Protein AF-0000000076999948 (afdb_homodimer)

Radius of gyration: 22.85 Å; Cα contacts (8 Å, |Δi|>4): 343; chains: 2; bounding box: 42×67×50 Å

Secondary structure (DSSP, 8-state):
----TTTB-B--SSS--B-EEEHHHHHHHHHHHHHHHHTGGG-GGGHHHHB-TTS-B-HHHHHHHHHHHHHHHHHT---PEEEEEEETTEEEEEEE---------HHHHHHHHHHT---TTTS--EETTTEE--GGGSSS---/----TTTB-B--SSS--B-EEEHHHHHHHHHHHHHHHHTGGG-GGGHHHHB-TTS-B-HHHHHHHHHHHHHHHHHT---PEEEEEEETTEEEEEEE---------HHHHHHHHHHT---TTTS--EETTTEE--GGGSSS---

pLDDT: mean 84.14, std 15.1, range [38.06, 96.75]

Organism: Colletotrichum orbiculare (strain 104-T / ATCC 96160 / CBS 514.97 / LARS 414 / MAFF 240422) (NCBI:txid1213857)

InterPro domains:
  IPR021765 Mycotoxin biosynthesis protein UstYa-like [PF11807] (3-116)
  IPR021765 Mycotoxin biosynthesis protein UstYa-like [PTHR33365] (13-117)

Foldseek 3Di:
DPDDPVQFWWFDLPPTDTDDDDVVVVLVVLVVLVVCVVVVVVPVLCQVVLQDPVGHGPVVSNVVNVVSVVCVCVVVPDPDDWDWDDDDPDPDTHTDPPDDDDDDDVVVVVVVCVVPDDDPVSRQIADPPPGTDDCVPDRDPPD/DPDDPVQFWWFDLPPTDTDDDDVVVVLVVLVVLVVCVVVVVVPVLCQVVLQPPVGHGPCVSNVVNVVSVVCVCVVVPDPDDWDWDDDDPDPDTHTDPPDDDDDDDVVVVVVVCVVPDDDPVSRQIADPPPGTDDCVPDRDPPD

Structure (mmCIF, N/CA/C/O backbone):
data_AF-0000000076999948-model_v1
#
loop_
_entity.id
_entity.type
_entity.pdbx_description
1 polymer 'Oxidase ustYa'
#
loop_
_atom_site.group_PDB
_atom_site.id
_atom_site.type_symbol
_atom_site.label_atom_id
_atom_site.label_alt_id
_atom_site.label_comp_id
_atom_site.label_asym_id
_atom_site.label_entity_id
_atom_site.label_seq_id
_atom_site.pdbx_PDB_ins_code
_atom_site.Cartn_x
_atom_site.Cartn_y
_atom_site.Cartn_z
_atom_site.occupancy
_atom_site.B_iso_or_equiv
_atom_site.auth_seq_id
_atom_site.auth_comp_id
_atom_site.auth_asym_id
_atom_site.auth_atom_id
_atom_site.pdbx_PDB_model_num
ATOM 1 N N . MET A 1 1 ? -13.711 12.75 18.297 1 50.62 1 MET A N 1
ATOM 2 C CA . MET A 1 1 ? -12.625 11.906 17.812 1 50.62 1 MET A CA 1
ATOM 3 C C . MET A 1 1 ? -11.789 11.367 18.969 1 50.62 1 MET A C 1
ATOM 5 O O . MET A 1 1 ? -10.836 10.617 18.766 1 50.62 1 MET A O 1
ATOM 9 N N . GLY A 1 2 ? -12.352 11.242 20.156 1 55.91 2 GLY A N 1
ATOM 10 C CA . GLY A 1 2 ? -11.664 10.742 21.344 1 55.91 2 GLY A CA 1
ATOM 11 C C . GLY A 1 2 ? -10.305 11.367 21.547 1 55.91 2 GLY A C 1
ATOM 12 O O . GLY A 1 2 ? -9.43 10.766 22.188 1 55.91 2 GLY A O 1
ATOM 13 N N . ARG A 1 3 ? -10 12.312 20.797 1 64.5 3 ARG A N 1
ATOM 14 C CA . ARG A 1 3 ? -8.68 12.93 20.859 1 64.5 3 ARG A CA 1
ATOM 15 C C . ARG A 1 3 ? -8.609 13.969 21.969 1 64.5 3 ARG A C 1
ATOM 17 O O . ARG A 1 3 ? -9.641 14.523 22.375 1 64.5 3 ARG A O 1
ATOM 24 N N . ASP A 1 4 ? -7.414 13.992 22.562 1 71.12 4 ASP A N 1
ATOM 25 C CA . ASP A 1 4 ? -7.145 15.008 23.578 1 71.12 4 ASP A CA 1
ATOM 26 C C . ASP A 1 4 ? -7.117 16.406 22.953 1 71.12 4 ASP A C 1
ATOM 28 O O . ASP A 1 4 ? -6.195 16.734 22.203 1 71.12 4 ASP A O 1
ATOM 32 N N . ALA A 1 5 ? -8.062 17.188 23.219 1 76.81 5 ALA A N 1
ATOM 33 C CA . ALA A 1 5 ? -8.234 18.531 22.656 1 76.81 5 ALA A CA 1
ATOM 34 C C . ALA A 1 5 ? -7.094 19.453 23.078 1 76.81 5 ALA A C 1
ATOM 36 O O . ALA A 1 5 ? -6.777 20.422 22.391 1 76.81 5 ALA A O 1
ATOM 37 N N . SER A 1 6 ? -6.484 19.031 24.141 1 84.75 6 SER A N 1
ATOM 38 C CA . SER A 1 6 ? -5.477 19.922 24.688 1 84.75 6 SER A CA 1
ATOM 39 C C . SER A 1 6 ? -4.223 19.953 23.828 1 84.75 6 SER A C 1
ATOM 41 O O . SER A 1 6 ? -3.506 20.953 23.781 1 84.75 6 SER A O 1
ATOM 43 N N . THR A 1 7 ? -3.951 18.906 23.125 1 90.44 7 THR A N 1
ATOM 44 C CA . THR A 1 7 ? -2.744 18.875 22.312 1 90.44 7 THR A CA 1
ATOM 45 C C . THR A 1 7 ? -3.09 19.016 20.828 1 90.44 7 THR A C 1
ATOM 47 O O . THR A 1 7 ? -2.197 19.125 19.984 1 90.44 7 THR A O 1
ATOM 50 N N . ALA A 1 8 ? -4.34 19.078 20.547 1 93 8 ALA A N 1
ATOM 51 C CA . ALA A 1 8 ? -4.766 19.141 19.141 1 93 8 ALA A CA 1
ATOM 52 C C . ALA A 1 8 ? -4.316 20.438 18.5 1 93 8 ALA A C 1
ATOM 54 O O . ALA A 1 8 ? -4.32 21.5 19.141 1 93 8 ALA A O 1
ATOM 55 N N . VAL A 1 9 ? -3.998 20.359 17.266 1 95.5 9 VAL A N 1
ATOM 56 C CA . VAL A 1 9 ? -3.545 21.531 16.531 1 95.5 9 VAL A CA 1
ATOM 57 C C . VAL A 1 9 ? -4.75 22.312 16.016 1 95.5 9 VAL A C 1
ATOM 59 O O . VAL A 1 9 ? -5.426 21.875 15.078 1 95.5 9 VAL A O 1
ATOM 62 N N . LYS A 1 10 ? -4.887 23.406 16.594 1 93.31 10 LYS A N 1
ATOM 63 C CA . LYS A 1 10 ? -5.996 24.281 16.188 1 93.31 10 LYS A CA 1
ATOM 64 C C . LYS A 1 10 ? -5.602 25.172 15.023 1 93.31 10 LYS A C 1
ATOM 66 O O . LYS A 1 10 ? -4.492 25.719 14.992 1 93.31 10 LYS A O 1
ATOM 71 N N . ILE A 1 11 ? -6.566 25.281 14.078 1 93.88 11 ILE A N 1
ATOM 72 C CA . ILE A 1 11 ? -6.371 26.188 12.953 1 93.88 11 ILE A CA 1
ATOM 73 C C . ILE A 1 11 ? -6.777 27.609 13.344 1 93.88 11 ILE A C 1
ATOM 75 O O . ILE A 1 11 ? -7.855 27.812 13.906 1 93.88 11 ILE A O 1
ATOM 79 N N . ASN A 1 12 ? -5.906 28.578 13 1 92.88 12 ASN A N 1
ATOM 80 C CA . ASN A 1 12 ? -6.141 29.969 13.406 1 92.88 12 ASN A CA 1
ATOM 81 C C . ASN A 1 12 ? -6.41 30.859 12.195 1 92.88 12 ASN A C 1
ATOM 83 O O . ASN A 1 12 ? -5.824 31.938 12.078 1 92.88 12 ASN A O 1
ATOM 87 N N . ASP A 1 13 ? -7.273 30.422 11.32 1 90.06 13 ASP A N 1
ATOM 88 C CA . ASP A 1 13 ? -7.57 31.219 10.133 1 90.06 13 ASP A CA 1
ATOM 89 C C . ASP A 1 13 ? -8.906 31.938 10.273 1 90.06 13 ASP A C 1
ATOM 91 O O . ASP A 1 13 ? -9.414 32.531 9.312 1 90.06 13 ASP A O 1
ATOM 95 N N . GLY A 1 14 ? -9.57 31.891 11.43 1 89.81 14 GLY A N 1
ATOM 96 C CA . GLY A 1 14 ? -10.82 32.562 11.695 1 89.81 14 GLY A CA 1
ATOM 97 C C . GLY A 1 14 ? -12.039 31.703 11.477 1 89.81 14 GLY A C 1
ATOM 98 O O . GLY A 1 14 ? -13.148 32.062 11.883 1 89.81 14 GLY A O 1
ATOM 99 N N . LYS A 1 15 ? -11.898 30.578 10.859 1 88.06 15 LYS A N 1
ATOM 100 C CA . LYS A 1 15 ? -13.023 29.703 10.539 1 88.06 15 LYS A CA 1
ATOM 101 C C . LYS A 1 15 ? -13.148 28.578 11.57 1 88.06 15 LYS A C 1
ATOM 103 O O . LYS A 1 15 ? -14.188 27.922 11.656 1 88.06 15 LYS A O 1
ATOM 108 N N . GLY A 1 16 ? -12.133 28.406 12.367 1 86.44 16 GLY A N 1
ATOM 109 C CA . GLY A 1 16 ? -12.156 27.344 13.352 1 86.44 16 GLY A CA 1
ATOM 110 C C . GLY A 1 16 ? -11.781 25.984 12.773 1 86.44 16 GLY A C 1
ATOM 111 O O . GLY A 1 16 ? -11.516 25.875 11.57 1 86.44 16 GLY A O 1
ATOM 112 N N . GLY A 1 17 ? -11.562 24.984 13.711 1 90.81 17 GLY A N 1
ATOM 113 C CA . GLY A 1 17 ? -11.242 23.625 13.297 1 90.81 17 GLY A CA 1
ATOM 114 C C . GLY A 1 17 ? -9.859 23.172 13.727 1 90.81 17 GLY A C 1
ATOM 115 O O . GLY A 1 17 ? -9.141 23.922 14.391 1 90.81 17 GLY A O 1
ATOM 116 N N . TYR A 1 18 ? -9.656 21.953 13.398 1 93.19 18 TYR A N 1
ATOM 117 C CA . TYR A 1 18 ? -8.391 21.328 13.758 1 93.19 18 TYR A CA 1
ATOM 118 C C . TYR A 1 18 ? -7.676 20.797 12.516 1 93.19 18 TYR A C 1
ATOM 120 O O . TYR A 1 18 ? -8.32 20.375 11.555 1 93.19 18 TYR A O 1
ATOM 128 N N . ALA A 1 19 ? -6.352 20.906 12.617 1 93.62 19 ALA A N 1
ATOM 129 C CA . ALA A 1 19 ? -5.547 20.406 11.508 1 93.62 19 ALA A CA 1
ATOM 130 C C . ALA A 1 19 ? -5.656 18.891 11.383 1 93.62 19 ALA A C 1
ATOM 132 O O . ALA A 1 19 ? -5.559 18.172 12.375 1 93.62 19 ALA A O 1
ATOM 133 N N . GLY A 1 20 ? -5.953 18.5 10.164 1 92.69 20 GLY A N 1
ATOM 134 C CA . GLY A 1 20 ? -6.051 17.062 9.883 1 92.69 20 GLY A CA 1
ATOM 135 C C . GLY A 1 20 ? -6.012 16.75 8.406 1 92.69 20 GLY A C 1
ATOM 136 O O . GLY A 1 20 ? -5.789 17.625 7.574 1 92.69 20 GLY A O 1
ATOM 137 N N . MET A 1 21 ? -6.047 15.492 8.125 1 94 21 MET A N 1
ATOM 138 C CA . MET A 1 21 ? -6.078 15.008 6.746 1 94 21 MET A CA 1
ATOM 139 C C . MET A 1 21 ? -6.75 13.641 6.668 1 94 21 MET A C 1
ATOM 141 O O . MET A 1 21 ? -6.797 12.906 7.656 1 94 21 MET A O 1
ATOM 145 N N . LEU A 1 22 ? -7.227 13.359 5.48 1 94.94 22 LEU A N 1
ATOM 146 C CA . LEU A 1 22 ? -7.715 12 5.262 1 94.94 22 LEU A CA 1
ATOM 147 C C . LEU A 1 22 ? -6.555 11.023 5.098 1 94.94 22 LEU A C 1
ATOM 149 O O . LEU A 1 22 ? -5.562 11.336 4.438 1 94.94 22 LEU A O 1
ATOM 153 N N . ASP A 1 23 ? -6.727 9.875 5.672 1 96 23 ASP A N 1
ATOM 154 C CA . ASP A 1 23 ? -5.641 8.906 5.715 1 96 23 ASP A CA 1
ATOM 155 C C . ASP A 1 23 ? -5.262 8.438 4.309 1 96 23 ASP A C 1
ATOM 157 O O . ASP A 1 23 ? -4.109 8.086 4.055 1 96 23 ASP A O 1
ATOM 161 N N . ILE A 1 24 ? -6.156 8.477 3.354 1 96.75 24 ILE A N 1
ATOM 162 C CA . ILE A 1 24 ? -5.883 8.055 1.985 1 96.75 24 ILE A CA 1
ATOM 163 C C . ILE A 1 24 ? -4.781 8.922 1.385 1 96.75 24 ILE A C 1
ATOM 165 O O . ILE A 1 24 ? -3.941 8.438 0.625 1 96.75 24 ILE A O 1
ATOM 169 N N . PHE A 1 25 ? -4.73 10.164 1.729 1 95.88 25 PHE A N 1
ATOM 170 C CA . PHE A 1 25 ? -3.701 11.047 1.181 1 95.88 25 PHE A CA 1
ATOM 171 C C . PHE A 1 25 ? -2.338 10.719 1.778 1 95.88 25 PHE A C 1
ATOM 173 O O . PHE A 1 25 ? -1.312 10.852 1.107 1 95.88 25 PHE A O 1
ATOM 180 N N . HIS A 1 26 ? -2.336 10.344 3.02 1 94.88 26 HIS A N 1
ATOM 181 C CA . HIS A 1 26 ? -1.095 9.867 3.619 1 94.88 26 HIS A CA 1
ATOM 182 C C . HIS A 1 26 ? -0.589 8.609 2.918 1 94.88 26 HIS A C 1
ATOM 184 O O . HIS A 1 26 ? 0.606 8.492 2.641 1 94.88 26 HIS A O 1
ATOM 190 N N . HIS A 1 27 ? -1.485 7.691 2.627 1 96.62 27 HIS A N 1
ATOM 191 C CA . HIS A 1 27 ? -1.115 6.465 1.927 1 96.62 27 HIS A CA 1
ATOM 192 C C . HIS A 1 27 ? -0.501 6.773 0.565 1 96.62 27 HIS A C 1
ATOM 194 O O . HIS A 1 27 ? 0.527 6.199 0.199 1 96.62 27 HIS A O 1
ATOM 200 N N . LEU A 1 28 ? -1.116 7.668 -0.13 1 96.56 28 LEU A N 1
ATOM 201 C CA . LEU A 1 28 ? -0.609 8.039 -1.447 1 96.56 28 LEU A CA 1
ATOM 202 C C . LEU A 1 28 ? 0.729 8.758 -1.333 1 96.56 28 LEU A C 1
ATOM 204 O O . LEU A 1 28 ? 1.62 8.562 -2.16 1 96.56 28 LEU A O 1
ATOM 208 N N . HIS A 1 29 ? 0.87 9.555 -0.319 1 93.06 29 HIS A N 1
ATOM 209 C CA . HIS A 1 29 ? 2.146 10.203 -0.044 1 93.06 29 HIS A CA 1
ATOM 210 C C . HIS A 1 29 ? 3.244 9.18 0.212 1 93.06 29 HIS A C 1
ATOM 212 O O . HIS A 1 29 ? 4.344 9.289 -0.33 1 93.06 29 HIS A O 1
ATOM 218 N N . CYS A 1 30 ? 2.893 8.219 0.986 1 93.38 30 CYS A N 1
ATOM 219 C CA . CYS A 1 30 ? 3.85 7.16 1.296 1 93.38 30 CYS A CA 1
ATOM 220 C C . CYS A 1 30 ? 4.281 6.43 0.031 1 93.38 30 CYS A C 1
ATOM 222 O O . CYS A 1 30 ? 5.473 6.16 -0.16 1 93.38 30 CYS A O 1
ATOM 224 N N . LEU A 1 31 ? 3.377 6.082 -0.827 1 94.5 31 LEU A N 1
ATOM 225 C CA . LEU A 1 31 ? 3.709 5.391 -2.068 1 94.5 31 LEU A CA 1
ATOM 226 C C . LEU A 1 31 ? 4.598 6.258 -2.953 1 94.5 31 LEU A C 1
ATOM 228 O O . LEU A 1 31 ? 5.539 5.758 -3.574 1 94.5 31 LEU A O 1
ATOM 232 N N . ARG A 1 32 ? 4.324 7.516 -2.984 1 91.56 32 ARG A N 1
ATOM 233 C CA . ARG A 1 32 ? 5.168 8.445 -3.729 1 91.56 32 ARG A CA 1
ATOM 234 C C . ARG A 1 32 ? 6.594 8.453 -3.18 1 91.56 32 ARG A C 1
ATOM 236 O O . ARG A 1 32 ? 7.559 8.406 -3.945 1 91.56 32 ARG A O 1
ATOM 243 N N . MET A 1 33 ? 6.746 8.445 -1.92 1 88.31 33 MET A N 1
ATOM 244 C CA . MET A 1 33 ? 8.062 8.508 -1.298 1 88.31 33 MET A CA 1
ATOM 245 C C . MET A 1 33 ? 8.844 7.219 -1.546 1 88.31 33 MET A C 1
ATOM 247 O O . MET A 1 33 ? 10.062 7.254 -1.749 1 88.31 33 MET A O 1
ATOM 251 N N . ILE A 1 34 ? 8.148 6.156 -1.508 1 88.5 34 ILE A N 1
ATOM 252 C CA . ILE A 1 34 ? 8.789 4.879 -1.817 1 88.5 34 ILE A CA 1
ATOM 253 C C . ILE A 1 34 ? 9.297 4.895 -3.256 1 88.5 34 ILE A C 1
ATOM 255 O O . ILE A 1 34 ? 10.43 4.492 -3.523 1 88.5 34 ILE A O 1
ATOM 259 N N . ARG A 1 35 ? 8.469 5.355 -4.188 1 87.69 35 ARG A N 1
ATOM 260 C CA . ARG A 1 35 ? 8.883 5.438 -5.582 1 87.69 35 ARG A CA 1
ATOM 261 C C . ARG A 1 35 ? 10.102 6.34 -5.738 1 87.69 35 ARG A C 1
ATOM 263 O O . ARG A 1 35 ? 11.062 5.984 -6.426 1 87.69 35 ARG A O 1
ATOM 270 N N . ILE A 1 36 ? 10.055 7.453 -5.102 1 84.88 36 ILE A N 1
ATOM 271 C CA . ILE A 1 36 ? 11.156 8.406 -5.172 1 84.88 36 ILE A CA 1
ATOM 272 C C . ILE A 1 36 ? 12.414 7.789 -4.574 1 84.88 36 ILE A C 1
ATOM 274 O O . ILE A 1 36 ? 13.516 7.977 -5.098 1 84.88 36 ILE A O 1
ATOM 278 N N . GLY A 1 37 ? 12.211 7.082 -3.527 1 80.25 37 GLY A N 1
ATOM 279 C CA . GLY A 1 37 ? 13.352 6.418 -2.916 1 80.25 37 GLY A CA 1
ATOM 280 C C . GLY A 1 37 ? 14.055 5.457 -3.855 1 80.25 37 GLY A C 1
ATOM 281 O O . GLY A 1 37 ? 15.281 5.359 -3.84 1 80.25 37 GLY A O 1
ATOM 282 N N . TYR A 1 38 ? 13.289 4.832 -4.66 1 80.12 38 TYR A N 1
ATOM 283 C CA . TYR A 1 38 ? 13.867 3.883 -5.602 1 80.12 38 TYR A CA 1
ATOM 284 C C . TYR A 1 38 ? 14.445 4.598 -6.816 1 80.12 38 TYR A C 1
ATOM 286 O O . TYR A 1 38 ? 15.266 4.039 -7.543 1 80.12 38 TYR A O 1
ATOM 294 N N . THR A 1 39 ? 14.016 5.812 -7.094 1 78.44 39 THR A N 1
ATOM 295 C CA . THR A 1 39 ? 14.461 6.559 -8.266 1 78.44 39 THR A CA 1
ATOM 296 C C . THR A 1 39 ? 15.109 7.879 -7.852 1 78.44 39 THR A C 1
ATOM 298 O O . THR A 1 39 ? 14.852 8.914 -8.469 1 78.44 39 THR A O 1
ATOM 301 N N . LEU A 1 40 ? 15.891 7.852 -6.848 1 74.38 40 LEU A N 1
ATOM 302 C CA . LEU A 1 40 ? 16.422 9.07 -6.25 1 74.38 40 LEU A CA 1
ATOM 303 C C . LEU A 1 40 ? 17.281 9.836 -7.25 1 74.38 40 LEU A C 1
ATOM 305 O O . LEU A 1 40 ? 17.359 11.062 -7.195 1 74.38 40 LEU A O 1
ATOM 309 N N . ASP A 1 41 ? 17.875 9.172 -8.109 1 76.56 41 ASP A N 1
ATOM 310 C CA . ASP A 1 41 ? 18.688 9.82 -9.133 1 76.56 41 ASP A CA 1
ATOM 311 C C . ASP A 1 41 ? 17.859 10.773 -9.984 1 76.56 41 ASP A C 1
ATOM 313 O O . ASP A 1 41 ? 18.359 11.766 -10.5 1 76.56 41 ASP A O 1
ATOM 317 N N . LEU A 1 42 ? 16.594 10.469 -10.094 1 79.69 42 LEU A N 1
ATOM 318 C CA . LEU A 1 42 ? 15.695 11.281 -10.906 1 79.69 42 LEU A CA 1
ATOM 319 C C . LEU A 1 42 ? 15.102 12.422 -10.086 1 79.69 42 LEU A C 1
ATOM 321 O O . LEU A 1 42 ? 14.516 13.352 -10.641 1 79.69 42 LEU A O 1
ATOM 325 N N . TYR A 1 43 ? 15.328 12.352 -8.781 1 77.56 43 TYR A N 1
ATOM 326 C CA . TYR A 1 43 ? 14.75 13.344 -7.875 1 77.56 43 TYR A CA 1
ATOM 327 C C . TYR A 1 43 ? 15.781 13.836 -6.871 1 77.56 43 TYR A C 1
ATOM 329 O O . TYR A 1 43 ? 15.602 13.688 -5.66 1 77.56 43 TYR A O 1
ATOM 337 N N . PRO A 1 44 ? 16.766 14.508 -7.328 1 76.06 44 PRO A N 1
ATOM 338 C CA . PRO A 1 44 ? 17.859 14.883 -6.438 1 76.06 44 PRO A CA 1
ATOM 339 C C . PRO A 1 44 ? 17.422 15.812 -5.312 1 76.06 44 PRO A C 1
ATOM 341 O O . PRO A 1 44 ? 18.047 15.844 -4.25 1 76.06 44 PRO A O 1
ATOM 344 N N . GLU A 1 45 ? 16.328 16.469 -5.484 1 76.69 45 GLU A N 1
ATOM 345 C CA . GLU A 1 45 ? 15.844 17.406 -4.48 1 76.69 45 GLU A CA 1
ATOM 346 C C . GLU A 1 45 ? 15.359 16.688 -3.232 1 76.69 45 GLU A C 1
ATOM 348 O O . GLU A 1 45 ? 15.25 17.281 -2.16 1 76.69 45 GLU A O 1
ATOM 353 N N . TYR A 1 46 ? 15.148 15.383 -3.406 1 75.38 46 TYR A N 1
ATOM 354 C CA . TYR A 1 46 ? 14.648 14.609 -2.268 1 75.38 46 TYR A CA 1
ATOM 355 C C . TYR A 1 46 ? 15.797 13.945 -1.521 1 75.38 46 TYR A C 1
ATOM 357 O O . TYR A 1 46 ? 15.594 13.375 -0.446 1 75.38 46 TYR A O 1
ATOM 365 N N . GLN A 1 47 ? 16.922 14.078 -2.016 1 71.25 47 GLN A N 1
ATOM 366 C CA . GLN A 1 47 ? 18.078 13.398 -1.455 1 71.25 47 GLN A CA 1
ATOM 367 C C . GLN A 1 47 ? 18.297 13.773 0.007 1 71.25 47 GLN A C 1
ATOM 369 O O . GLN A 1 47 ? 18.5 12.906 0.858 1 71.25 47 GLN A O 1
ATOM 374 N N . PRO A 1 48 ? 18.188 15.031 0.312 1 66.94 48 PRO A N 1
ATOM 375 C CA . PRO A 1 48 ? 18.438 15.367 1.716 1 66.94 48 PRO A CA 1
ATOM 376 C C . PRO A 1 48 ? 17.375 14.797 2.652 1 66.94 48 PRO A C 1
ATOM 378 O O . PRO A 1 48 ? 17.672 14.492 3.811 1 66.94 48 PRO A O 1
ATOM 381 N N . MET A 1 49 ? 16.203 14.609 2.133 1 65.88 49 MET A N 1
ATOM 382 C CA . MET A 1 49 ? 15.102 14.117 2.949 1 65.88 49 MET A CA 1
ATOM 383 C C . MET A 1 49 ? 15.188 12.609 3.127 1 65.88 49 MET A C 1
ATOM 385 O O . MET A 1 49 ? 14.812 12.078 4.176 1 65.88 49 MET A O 1
ATOM 389 N N . LEU A 1 50 ? 15.578 12.07 2.146 1 64.62 50 LEU A N 1
ATOM 390 C CA . LEU A 1 50 ? 15.555 10.617 2.168 1 64.62 50 LEU A CA 1
ATOM 391 C C . LEU A 1 50 ? 16.891 10.055 2.633 1 64.62 50 LEU A C 1
ATOM 393 O O . LEU A 1 50 ? 17 8.875 2.963 1 64.62 50 LEU A O 1
ATOM 397 N N . SER A 1 51 ? 17.938 10.953 2.592 1 56.72 51 SER A N 1
ATOM 398 C CA . SER A 1 51 ? 19.25 10.531 3.062 1 56.72 51 SER A CA 1
ATOM 399 C C . SER A 1 51 ? 19.469 10.891 4.527 1 56.72 51 SER A C 1
ATOM 401 O O . SER A 1 51 ? 18.969 11.922 4.992 1 56.72 51 SER A O 1
ATOM 403 N N . SER A 1 52 ? 19.594 9.938 5.477 1 52.25 52 SER A N 1
ATOM 404 C CA . SER A 1 52 ? 20.031 10.312 6.816 1 52.25 52 SER A CA 1
ATOM 405 C C . SER A 1 52 ? 21.25 11.227 6.762 1 52.25 52 SER A C 1
ATOM 407 O O . SER A 1 52 ? 21.891 11.359 5.711 1 52.25 52 SER A O 1
ATOM 409 N N . GLN A 1 53 ? 21.656 12.086 7.973 1 45.22 53 GLN A N 1
ATOM 410 C CA . GLN A 1 53 ? 22.938 12.766 8.125 1 45.22 53 GLN A CA 1
ATOM 411 C C . GLN A 1 53 ? 24.094 11.875 7.676 1 45.22 53 GLN A C 1
ATOM 413 O O . GLN A 1 53 ? 25.172 12.359 7.352 1 45.22 53 GLN A O 1
ATOM 418 N N . ARG A 1 54 ? 24.031 10.656 7.816 1 41.72 54 ARG A N 1
ATOM 419 C CA . ARG A 1 54 ? 25.172 9.82 7.457 1 41.72 54 ARG A CA 1
ATOM 420 C C . ARG A 1 54 ? 25 9.219 6.066 1 41.72 54 ARG A C 1
ATOM 422 O O . ARG A 1 54 ? 25.75 8.32 5.68 1 41.72 54 ARG A O 1
ATOM 429 N N . GLY A 1 55 ? 24.078 9.742 5.164 1 42.91 55 GLY A N 1
ATOM 430 C CA . GLY A 1 55 ? 23.938 9.242 3.807 1 42.91 55 GLY A CA 1
ATOM 431 C C . GLY A 1 55 ? 22.828 8.203 3.676 1 42.91 55 GLY A C 1
ATOM 432 O O . GLY A 1 55 ? 22.578 7.688 2.582 1 42.91 55 GLY A O 1
ATOM 433 N N . GLU A 1 56 ? 22.359 7.703 4.66 1 44.59 56 GLU A N 1
ATOM 434 C CA . GLU A 1 56 ? 21.422 6.574 4.652 1 44.59 56 GLU A CA 1
ATOM 435 C C . GLU A 1 56 ? 20.016 7.023 4.289 1 44.59 56 GLU A C 1
ATOM 437 O O . GLU A 1 56 ? 19.578 8.102 4.695 1 44.59 56 GLU A O 1
ATOM 442 N N . LEU A 1 57 ? 19.406 6.793 3.121 1 48.84 57 LEU A N 1
ATOM 443 C CA . LEU A 1 57 ? 17.969 6.949 2.887 1 48.84 57 LEU A CA 1
ATOM 444 C C . LEU A 1 57 ? 17.188 6.848 4.191 1 48.84 57 LEU A C 1
ATOM 446 O O . LEU A 1 57 ? 17.422 5.93 4.984 1 48.84 57 LEU A O 1
ATOM 450 N N . ILE A 1 58 ? 16.594 7.871 4.793 1 53.06 58 ILE A N 1
ATOM 451 C CA . ILE A 1 58 ? 16.109 7.754 6.164 1 53.06 58 ILE A CA 1
ATOM 452 C C . ILE A 1 58 ? 15.195 6.535 6.281 1 53.06 58 ILE A C 1
ATOM 454 O O . ILE A 1 58 ? 14.102 6.508 5.707 1 53.06 58 ILE A O 1
ATOM 458 N N . PRO A 1 59 ? 15.773 5.383 6.348 1 55.84 59 PRO A N 1
ATOM 459 C CA . PRO A 1 59 ? 15.102 4.121 6.668 1 55.84 59 PRO A CA 1
ATOM 460 C C . PRO A 1 59 ? 13.812 4.32 7.465 1 55.84 59 PRO A C 1
ATOM 462 O O . PRO A 1 59 ? 12.836 3.6 7.254 1 55.84 59 PRO A O 1
ATOM 465 N N . MET A 1 60 ? 13.805 5.418 8.141 1 59.69 60 MET A N 1
ATOM 466 C CA . MET A 1 60 ? 12.664 5.598 9.039 1 59.69 60 MET A CA 1
ATOM 467 C C . MET A 1 60 ? 11.414 5.977 8.25 1 59.69 60 MET A C 1
ATOM 469 O O . MET A 1 60 ? 10.32 5.492 8.539 1 59.69 60 MET A O 1
ATOM 473 N N . HIS A 1 61 ? 11.758 6.711 7.082 1 71.69 61 HIS A N 1
ATOM 474 C CA . HIS A 1 61 ? 10.562 7.121 6.352 1 71.69 61 HIS A CA 1
ATOM 475 C C . HIS A 1 61 ? 9.984 5.961 5.547 1 71.69 61 HIS A C 1
ATOM 477 O O . HIS A 1 61 ? 8.781 5.703 5.598 1 71.69 61 HIS A O 1
ATOM 483 N N . ILE A 1 62 ? 10.812 5.18 5.059 1 80.62 62 ILE A N 1
ATOM 484 C CA . ILE A 1 62 ? 10.336 4.086 4.219 1 80.62 62 ILE A CA 1
ATOM 485 C C . ILE A 1 62 ? 9.711 3 5.086 1 80.62 62 ILE A C 1
ATOM 487 O O . ILE A 1 62 ? 8.688 2.416 4.723 1 80.62 62 ILE A O 1
ATOM 491 N N . ASP A 1 63 ? 10.328 2.875 6.246 1 84.69 63 ASP A N 1
ATOM 492 C CA . ASP A 1 63 ? 9.773 1.887 7.168 1 84.69 63 ASP A CA 1
ATOM 493 C C . ASP A 1 63 ? 8.375 2.287 7.629 1 84.69 63 ASP A C 1
ATOM 495 O O . ASP A 1 63 ? 7.477 1.447 7.695 1 84.69 63 ASP A O 1
ATOM 499 N N . HIS A 1 64 ? 8.25 3.531 7.969 1 88.75 64 HIS A N 1
ATOM 500 C CA . HIS A 1 64 ? 6.941 4.055 8.352 1 88.75 64 HIS A CA 1
ATOM 501 C C . HIS A 1 64 ? 5.918 3.857 7.234 1 88.75 64 HIS A C 1
ATOM 503 O O . HIS A 1 64 ? 4.785 3.451 7.488 1 88.75 64 HIS A O 1
ATOM 509 N N . CYS A 1 65 ? 6.363 4.168 6.035 1 92.38 65 CYS A N 1
ATOM 510 C CA . CYS A 1 65 ? 5.48 4.047 4.883 1 92.38 65 CYS A CA 1
ATOM 511 C C . CYS A 1 65 ? 5.055 2.6 4.672 1 92.38 65 CYS A C 1
ATOM 513 O O . CYS A 1 65 ? 3.871 2.318 4.469 1 92.38 65 CYS A O 1
ATOM 515 N N . ILE A 1 66 ? 5.984 1.66 4.762 1 92.56 66 ILE A N 1
ATOM 516 C CA . ILE A 1 66 ? 5.684 0.248 4.551 1 92.56 66 ILE A CA 1
ATOM 517 C C . ILE A 1 66 ? 4.727 -0.242 5.637 1 92.56 66 ILE A C 1
ATOM 519 O O . ILE A 1 66 ? 3.764 -0.956 5.348 1 92.56 66 ILE A O 1
ATOM 523 N N . ASP A 1 67 ? 4.984 0.124 6.832 1 93.06 67 ASP A N 1
ATOM 524 C CA . ASP A 1 67 ? 4.137 -0.289 7.945 1 93.06 67 ASP A CA 1
ATOM 525 C C . ASP A 1 67 ? 2.719 0.261 7.785 1 93.06 67 ASP A C 1
ATOM 527 O O . ASP A 1 67 ? 1.741 -0.456 8.008 1 93.06 67 ASP A O 1
ATOM 531 N N . GLU A 1 68 ? 2.59 1.527 7.465 1 94.31 68 GLU A N 1
ATOM 532 C CA . GLU A 1 68 ? 1.277 2.148 7.309 1 94.31 68 GLU A CA 1
ATOM 533 C C . GLU A 1 68 ? 0.501 1.517 6.156 1 94.31 68 GLU A C 1
ATOM 535 O O . GLU A 1 68 ? -0.699 1.263 6.277 1 94.31 68 GLU A O 1
ATOM 540 N N . LEU A 1 69 ? 1.183 1.251 5.082 1 96.56 69 LEU A N 1
ATOM 541 C CA . LEU A 1 69 ? 0.532 0.627 3.938 1 96.56 69 LEU A CA 1
ATOM 542 C C . LEU A 1 69 ? 0.126 -0.808 4.258 1 96.56 69 LEU A C 1
ATOM 544 O O . LEU A 1 69 ? -0.93 -1.271 3.82 1 96.56 69 LEU A O 1
ATOM 548 N N . ARG A 1 70 ? 0.999 -1.546 5.008 1 96.25 70 ARG A N 1
ATOM 549 C CA . ARG A 1 70 ? 0.646 -2.889 5.457 1 96.25 70 ARG A CA 1
ATOM 550 C C . ARG A 1 70 ? -0.648 -2.873 6.262 1 96.25 70 ARG A C 1
ATOM 552 O O . ARG A 1 70 ? -1.549 -3.678 6.016 1 96.25 70 ARG A O 1
ATOM 559 N N . GLN A 1 71 ? -0.733 -1.923 7.168 1 94.31 71 GLN A N 1
ATOM 560 C CA . GLN A 1 71 ? -1.939 -1.805 7.98 1 94.31 71 GLN A CA 1
ATOM 561 C C . GLN A 1 71 ? -3.154 -1.485 7.113 1 94.31 71 GLN A C 1
ATOM 563 O O . GLN A 1 71 ? -4.23 -2.061 7.305 1 94.31 71 GLN A O 1
ATOM 568 N N . ALA A 1 72 ? -2.955 -0.603 6.188 1 95.56 72 ALA A N 1
ATOM 569 C CA . ALA A 1 72 ? -4.051 -0.192 5.312 1 95.56 72 ALA A CA 1
ATOM 570 C C . ALA A 1 72 ? -4.602 -1.38 4.531 1 95.56 72 ALA A C 1
ATOM 572 O O . ALA A 1 72 ? -5.809 -1.623 4.527 1 95.56 72 ALA A O 1
ATOM 573 N N . VAL A 1 73 ? -3.762 -2.215 3.912 1 96.06 73 VAL A N 1
ATOM 574 C CA . VAL A 1 73 ? -4.242 -3.285 3.045 1 96.06 73 VAL A CA 1
ATOM 575 C C . VAL A 1 73 ? -4.738 -4.453 3.893 1 96.06 73 VAL A C 1
ATOM 577 O O . VAL A 1 73 ? -5.625 -5.203 3.471 1 96.06 73 VAL A O 1
ATOM 580 N N . MET A 1 74 ? -4.18 -4.617 5.078 1 95.06 74 MET A N 1
ATOM 581 C CA . MET A 1 74 ? -4.664 -5.684 5.949 1 95.06 74 MET A CA 1
ATOM 582 C C . MET A 1 74 ? -6.039 -5.348 6.512 1 95.06 74 MET A C 1
ATOM 584 O O . MET A 1 74 ? -6.891 -6.227 6.656 1 95.06 74 MET A O 1
ATOM 588 N N . CYS A 1 75 ? -6.188 -4.059 6.848 1 94.81 75 CYS A N 1
ATOM 589 C CA . CYS A 1 75 ? -7.469 -3.664 7.426 1 94.81 75 CYS A CA 1
ATOM 590 C C . CYS A 1 75 ? -8.57 -3.672 6.371 1 94.81 75 CYS A C 1
ATOM 592 O O . CYS A 1 75 ? -9.727 -3.967 6.676 1 94.81 75 CYS A O 1
ATOM 594 N N . ARG A 1 76 ? -8.312 -3.336 5.215 1 94.19 76 ARG A N 1
ATOM 595 C CA . ARG A 1 76 ? -9.25 -3.344 4.098 1 94.19 76 ARG A CA 1
ATOM 596 C C . ARG A 1 76 ? -8.805 -4.316 3.012 1 94.19 76 ARG A C 1
ATOM 598 O O . ARG A 1 76 ? -8.609 -3.924 1.86 1 94.19 76 ARG A O 1
ATOM 605 N N . ALA A 1 77 ? -8.789 -5.543 3.416 1 94.69 77 ALA A N 1
ATOM 606 C CA . ALA A 1 77 ? -8.219 -6.598 2.582 1 94.69 77 ALA A CA 1
ATOM 607 C C . ALA A 1 77 ? -9.023 -6.777 1.298 1 94.69 77 ALA A C 1
ATOM 609 O O . ALA A 1 77 ? -10.258 -6.828 1.332 1 94.69 77 ALA A O 1
ATOM 610 N N . ASP A 1 78 ? -8.328 -6.82 0.179 1 94.56 78 ASP A N 1
ATOM 611 C CA . ASP A 1 78 ? -8.938 -7.172 -1.101 1 94.56 78 ASP A CA 1
ATOM 612 C C . ASP A 1 78 ? -9.078 -8.688 -1.244 1 94.56 78 ASP A C 1
ATOM 614 O O . ASP A 1 78 ? -8.094 -9.383 -1.497 1 94.56 78 ASP A O 1
ATOM 618 N N . VAL A 1 79 ? -10.312 -9.18 -1.207 1 93.25 79 VAL A N 1
ATOM 619 C CA . VAL A 1 79 ? -10.523 -10.625 -1.216 1 93.25 79 VAL A CA 1
ATOM 620 C C . VAL A 1 79 ? -10.945 -11.07 -2.611 1 93.25 79 VAL A C 1
ATOM 622 O O . VAL A 1 79 ? -11.508 -12.156 -2.775 1 93.25 79 VAL A O 1
ATOM 625 N N . THR A 1 80 ? -10.68 -10.219 -3.562 1 93.06 80 THR A N 1
ATOM 626 C CA . THR A 1 80 ? -10.891 -10.641 -4.945 1 93.06 80 THR A CA 1
ATOM 627 C C . THR A 1 80 ? -9.992 -11.82 -5.297 1 93.06 80 THR A C 1
ATOM 629 O O . THR A 1 80 ? -8.805 -11.828 -4.953 1 93.06 80 THR A O 1
ATOM 632 N N . VAL A 1 81 ? -10.508 -12.797 -5.938 1 92.5 81 VAL A N 1
ATOM 633 C CA . VAL A 1 81 ? -9.719 -13.93 -6.395 1 92.5 81 VAL A CA 1
ATOM 634 C C . VAL A 1 81 ? -9.07 -13.609 -7.738 1 92.5 81 VAL A C 1
ATOM 636 O O . VAL A 1 81 ? -9.766 -13.297 -8.711 1 92.5 81 VAL A O 1
ATOM 639 N N . LEU A 1 82 ? -7.777 -13.664 -7.703 1 93.56 82 LEU A N 1
ATOM 640 C CA . LEU A 1 82 ? -7.016 -13.562 -8.945 1 93.56 82 LEU A CA 1
ATOM 641 C C . LEU A 1 82 ? -6.738 -14.938 -9.531 1 93.56 82 LEU A C 1
ATOM 643 O O . LEU A 1 82 ? -6.297 -15.844 -8.812 1 93.56 82 LEU A O 1
ATOM 647 N N . THR A 1 83 ? -7.016 -15.078 -10.781 1 93.25 83 THR A N 1
ATOM 648 C CA . THR A 1 83 ? -6.711 -16.344 -11.445 1 93.25 83 THR A CA 1
ATOM 649 C C . THR A 1 83 ? -5.496 -16.203 -12.352 1 93.25 83 THR A C 1
ATOM 651 O O . THR A 1 83 ? -5.074 -15.086 -12.664 1 93.25 83 THR A O 1
ATOM 654 N N . SER A 1 84 ? -4.977 -17.375 -12.727 1 93.75 84 SER A N 1
ATOM 655 C CA . SER A 1 84 ? -3.814 -17.391 -13.609 1 93.75 84 SER A CA 1
ATOM 656 C C . SER A 1 84 ? -4.184 -17.891 -15.008 1 93.75 84 SER A C 1
ATOM 658 O O . SER A 1 84 ? -5.113 -18.688 -15.156 1 93.75 84 SER A O 1
ATOM 660 N N . ASP A 1 85 ? -3.439 -17.391 -15.938 1 94.62 85 ASP A N 1
ATOM 661 C CA . ASP A 1 85 ? -3.582 -17.828 -17.328 1 94.62 85 ASP A CA 1
ATOM 662 C C . ASP A 1 85 ? -2.266 -18.375 -17.875 1 94.62 85 ASP A C 1
ATOM 664 O O . ASP A 1 85 ? -1.188 -17.984 -17.406 1 94.62 85 ASP A O 1
ATOM 668 N N . TRP A 1 86 ? -2.412 -19.266 -18.719 1 94.62 86 TRP A N 1
ATOM 669 C CA . TRP A 1 86 ? -1.265 -19.609 -19.547 1 94.62 86 TRP A CA 1
ATOM 670 C C . TRP A 1 86 ? -1.04 -18.562 -20.641 1 94.62 86 TRP A C 1
ATOM 672 O O . TRP A 1 86 ? -1.988 -18.141 -21.297 1 94.62 86 TRP A O 1
ATOM 682 N N . ILE A 1 87 ? 0.196 -18.125 -20.703 1 92.81 87 ILE A N 1
ATOM 683 C CA . ILE A 1 87 ? 0.536 -17.219 -21.797 1 92.81 87 ILE A CA 1
ATOM 684 C C . ILE A 1 87 ? 1.681 -17.797 -22.609 1 92.81 87 ILE A C 1
ATOM 686 O O . ILE A 1 87 ? 2.49 -18.578 -22.094 1 92.81 87 ILE A O 1
ATOM 690 N N . ASP A 1 88 ? 1.815 -17.422 -23.859 1 91.12 88 ASP A N 1
ATOM 691 C CA . ASP A 1 88 ? 2.646 -18.094 -24.844 1 91.12 88 ASP A CA 1
ATOM 692 C C . ASP A 1 88 ? 4.129 -17.891 -24.547 1 91.12 88 ASP A C 1
ATOM 694 O O . ASP A 1 88 ? 4.949 -18.781 -24.812 1 91.12 88 ASP A O 1
ATOM 698 N N . TRP A 1 89 ? 4.488 -16.75 -23.969 1 89.69 89 TRP A N 1
ATOM 699 C CA . TRP A 1 89 ? 5.91 -16.438 -23.891 1 89.69 89 TRP A CA 1
ATOM 700 C C . TRP A 1 89 ? 6.461 -16.734 -22.5 1 89.69 89 TRP A C 1
ATOM 702 O O . TRP A 1 89 ? 7.598 -16.375 -22.188 1 89.69 89 TRP A O 1
ATOM 712 N N . HIS A 1 90 ? 5.699 -17.406 -21.672 1 89.25 90 HIS A N 1
ATOM 713 C CA . HIS A 1 90 ? 6.117 -17.672 -20.297 1 89.25 90 HIS A CA 1
ATOM 714 C C . HIS A 1 90 ? 5.672 -19.047 -19.828 1 89.25 90 HIS A C 1
ATOM 716 O O . HIS A 1 90 ? 4.492 -19.391 -19.938 1 89.25 90 HIS A O 1
ATOM 722 N N . PRO A 1 91 ? 6.586 -19.906 -19.297 1 91.25 91 PRO A N 1
ATOM 723 C CA . PRO A 1 91 ? 6.312 -21.328 -19.031 1 91.25 91 PRO A CA 1
ATOM 724 C C . PRO A 1 91 ? 5.609 -21.562 -17.703 1 91.25 91 PRO A C 1
ATOM 726 O O . PRO A 1 91 ? 5.293 -22.703 -17.359 1 91.25 91 PRO A O 1
ATOM 729 N N . LYS A 1 92 ? 5.391 -20.531 -16.969 1 90.69 92 LYS A N 1
ATOM 730 C CA . LYS A 1 92 ? 4.738 -20.656 -15.664 1 90.69 92 LYS A CA 1
ATOM 731 C C . LYS A 1 92 ? 3.418 -19.891 -15.633 1 90.69 92 LYS A C 1
ATOM 733 O O . LYS A 1 92 ? 3.16 -19.047 -16.5 1 90.69 92 LYS A O 1
ATOM 738 N N . PRO A 1 93 ? 2.52 -20.188 -14.641 1 92.31 93 PRO A N 1
ATOM 739 C CA . PRO A 1 93 ? 1.251 -19.469 -14.547 1 92.31 93 PRO A CA 1
ATOM 740 C C . PRO A 1 93 ? 1.44 -17.953 -14.469 1 92.31 93 PRO A C 1
ATOM 742 O O . PRO A 1 93 ? 2.307 -17.469 -13.727 1 92.31 93 PRO A O 1
ATOM 745 N N . TRP A 1 94 ? 0.636 -17.297 -15.242 1 91.12 94 TRP A N 1
ATOM 746 C CA . TRP A 1 94 ? 0.648 -15.844 -15.266 1 91.12 94 TRP A CA 1
ATOM 747 C C . TRP A 1 94 ? -0.583 -15.273 -14.57 1 91.12 94 TRP A C 1
ATOM 749 O O . TRP A 1 94 ? -1.707 -15.438 -15.055 1 91.12 94 TRP A O 1
ATOM 759 N N . LEU A 1 95 ? -0.262 -14.625 -13.43 1 90.75 95 LEU A N 1
ATOM 760 C CA . LEU A 1 95 ? -1.369 -14.062 -12.656 1 90.75 95 LEU A CA 1
ATOM 761 C C . LEU A 1 95 ? -2.074 -12.961 -13.445 1 90.75 95 LEU A C 1
ATOM 763 O O . LEU A 1 95 ? -1.42 -12.117 -14.062 1 90.75 95 LEU A O 1
ATOM 767 N N . ASN A 1 96 ? -3.379 -13.078 -13.5 1 89.94 96 ASN A N 1
ATOM 768 C CA . ASN A 1 96 ? -4.199 -12.109 -14.211 1 89.94 96 ASN A CA 1
ATOM 769 C C . ASN A 1 96 ? -4.789 -11.07 -13.266 1 89.94 96 ASN A C 1
ATOM 771 O O . ASN A 1 96 ? -5.656 -11.383 -12.445 1 89.94 96 ASN A O 1
ATOM 775 N N . PHE A 1 97 ? -4.371 -9.805 -13.422 1 87.5 97 PHE A N 1
ATOM 776 C CA . PHE A 1 97 ? -4.785 -8.742 -12.516 1 87.5 97 PHE A CA 1
ATOM 777 C C . PHE A 1 97 ? -5.961 -7.965 -13.094 1 87.5 97 PHE A C 1
ATOM 779 O O . PHE A 1 97 ? -6.402 -6.973 -12.516 1 87.5 97 PHE A O 1
ATOM 786 N N . ASN A 1 98 ? -6.312 -8.461 -14.305 1 85.12 98 ASN A N 1
ATOM 787 C CA . ASN A 1 98 ? -7.453 -7.793 -14.922 1 85.12 98 ASN A CA 1
ATOM 788 C C . ASN A 1 98 ? -8.773 -8.258 -14.32 1 85.12 98 ASN A C 1
ATOM 790 O O . ASN A 1 98 ? -9.5 -9.047 -14.93 1 85.12 98 ASN A O 1
ATOM 794 N N . VAL A 1 99 ? -9.102 -7.828 -13.242 1 84.88 99 VAL A N 1
ATOM 795 C CA . VAL A 1 99 ? -10.312 -8.18 -12.508 1 84.88 99 VAL A CA 1
ATOM 796 C C . VAL A 1 99 ? -11.094 -6.91 -12.156 1 84.88 99 VAL A C 1
ATOM 798 O O . VAL A 1 99 ? -10.508 -5.832 -12.039 1 84.88 99 VAL A O 1
ATOM 801 N N . GLU A 1 100 ? -12.391 -7.07 -12.047 1 82.94 100 GLU A N 1
ATOM 802 C CA . GLU A 1 100 ? -13.234 -5.934 -11.703 1 82.94 100 GLU A CA 1
ATOM 803 C C . GLU A 1 100 ? -13.195 -5.652 -10.203 1 82.94 100 GLU A C 1
ATOM 805 O O . GLU A 1 100 ? -13.195 -6.582 -9.391 1 82.94 100 GLU A O 1
ATOM 810 N N . HIS A 1 101 ? -13.016 -4.41 -9.906 1 83 101 HIS A N 1
ATOM 811 C CA . HIS A 1 101 ? -13.055 -3.953 -8.523 1 83 101 HIS A CA 1
ATOM 812 C C . HIS A 1 101 ? -14.133 -2.891 -8.328 1 83 101 HIS A C 1
ATOM 814 O O . HIS A 1 101 ? -14.531 -2.217 -9.281 1 83 101 HIS A O 1
ATOM 820 N N . GLU A 1 102 ? -14.672 -2.959 -7.164 1 84.25 102 GLU A N 1
ATOM 821 C CA . GLU A 1 102 ? -15.492 -1.832 -6.746 1 84.25 102 GLU A CA 1
ATOM 822 C C . GLU A 1 102 ? -14.68 -0.809 -5.961 1 84.25 102 GLU A C 1
ATOM 824 O O . GLU A 1 102 ? -14.031 -1.153 -4.969 1 84.25 102 GLU A O 1
ATOM 829 N N . CYS A 1 103 ? -14.75 0.428 -6.5 1 91.56 103 CYS A N 1
ATOM 830 C CA . CYS A 1 103 ? -13.93 1.467 -5.879 1 91.56 103 CYS A CA 1
ATOM 831 C C . CYS A 1 103 ? -14.805 2.539 -5.242 1 91.56 103 CYS A C 1
ATOM 833 O O . CYS A 1 103 ? -15.969 2.701 -5.617 1 91.56 103 CYS A O 1
ATOM 835 N N . VAL A 1 104 ? -14.297 3.232 -4.297 1 92.38 104 VAL A N 1
ATOM 836 C CA . VAL A 1 104 ? -14.953 4.391 -3.703 1 92.38 104 VAL A CA 1
ATOM 837 C C . VAL A 1 104 ? -15.148 5.477 -4.762 1 92.38 104 VAL A C 1
ATOM 839 O O . VAL A 1 104 ? -14.508 5.441 -5.816 1 92.38 104 VAL A O 1
ATOM 842 N N . ASN A 1 105 ? -16.094 6.359 -4.473 1 96.12 105 ASN A N 1
ATOM 843 C CA . ASN A 1 105 ? -16.328 7.512 -5.336 1 96.12 105 ASN A CA 1
ATOM 844 C C . ASN A 1 105 ? -15.375 8.656 -5.016 1 96.12 105 ASN A C 1
ATOM 846 O O . ASN A 1 105 ? -15.594 9.398 -4.059 1 96.12 105 ASN A O 1
ATOM 850 N N . TRP A 1 106 ? -14.445 8.852 -5.754 1 96.25 106 TRP A N 1
ATOM 851 C CA . TRP A 1 106 ? -13.398 9.828 -5.504 1 96.25 106 TRP A CA 1
ATOM 852 C C . TRP A 1 106 ? -13.93 11.25 -5.633 1 96.25 106 TRP A C 1
ATOM 854 O O . TRP A 1 106 ? -13.383 12.188 -5.043 1 96.25 106 TRP A O 1
ATOM 864 N N . GLU A 1 107 ? -14.945 11.414 -6.41 1 96.38 107 GLU A N 1
ATOM 865 C CA . GLU A 1 107 ? -15.578 12.734 -6.461 1 96.38 107 GLU A CA 1
ATOM 866 C C . GLU A 1 107 ? -16.078 13.156 -5.086 1 96.38 107 GLU A C 1
ATOM 868 O O . GLU A 1 107 ? -15.938 14.32 -4.699 1 96.38 107 GLU A O 1
ATOM 873 N N . ASN A 1 108 ? -16.688 12.18 -4.434 1 96.69 108 ASN A N 1
ATOM 874 C CA . ASN A 1 108 ? -17.156 12.461 -3.088 1 96.69 108 ASN A CA 1
ATOM 875 C C . ASN A 1 108 ? -16.016 12.797 -2.141 1 96.69 108 ASN A C 1
ATOM 877 O O . ASN A 1 108 ? -16.125 13.711 -1.317 1 96.69 108 ASN A O 1
ATOM 881 N N . ILE A 1 109 ? -14.945 12.102 -2.25 1 95.62 109 ILE A N 1
ATOM 882 C CA . ILE A 1 109 ? -13.781 12.32 -1.396 1 95.62 109 ILE A CA 1
ATOM 883 C C . ILE A 1 109 ? -13.195 13.703 -1.666 1 95.62 109 ILE A C 1
ATOM 885 O O . ILE A 1 109 ? -12.93 14.461 -0.732 1 95.62 109 ILE A O 1
ATOM 889 N N . PHE A 1 110 ? -13.086 14.055 -2.893 1 95.69 110 PHE A N 1
ATOM 890 C CA . PHE A 1 110 ? -12.516 15.352 -3.25 1 95.69 110 PHE A CA 1
ATOM 891 C C . PHE A 1 110 ? -13.453 16.484 -2.836 1 95.69 110 PHE A C 1
ATOM 893 O O . PHE A 1 110 ? -13 17.531 -2.35 1 95.69 110 PHE A O 1
ATOM 900 N N . ARG A 1 111 ? -14.703 16.281 -3.07 1 96.06 111 ARG A N 1
ATOM 901 C CA . ARG A 1 111 ? -15.672 17.297 -2.666 1 96.06 111 ARG A CA 1
ATOM 902 C C . ARG A 1 111 ? -15.602 17.547 -1.164 1 96.06 111 ARG A C 1
ATOM 904 O O . ARG A 1 111 ? -15.523 18.703 -0.728 1 96.06 111 ARG A O 1
ATOM 911 N N . TRP A 1 112 ? -15.672 16.5 -0.412 1 95.69 112 TRP A N 1
ATOM 912 C CA . TRP A 1 112 ? -15.57 16.641 1.036 1 95.69 112 TRP A CA 1
ATOM 913 C C . TRP A 1 112 ? -14.273 17.344 1.423 1 95.69 112 TRP A C 1
ATOM 915 O O . TRP A 1 112 ? -14.266 18.234 2.271 1 95.69 112 TRP A O 1
ATOM 925 N N . SER A 1 113 ? -13.148 16.906 0.801 1 94.25 113 SER A N 1
ATOM 926 C CA . SER A 1 113 ? -11.844 17.484 1.104 1 94.25 113 SER A CA 1
ATOM 927 C C . SER A 1 113 ? -11.805 18.969 0.793 1 94.25 113 SER A C 1
ATOM 929 O O . SER A 1 113 ? -11.258 19.766 1.569 1 94.25 113 SER A O 1
ATOM 931 N N . LYS A 1 114 ? -12.352 19.297 -0.271 1 94 114 LYS A N 1
ATOM 932 C CA . LYS A 1 114 ? -12.391 20.688 -0.665 1 94 114 LYS A CA 1
ATOM 933 C C . LYS A 1 114 ? -13.227 21.516 0.307 1 94 114 LYS A C 1
ATOM 935 O O . LYS A 1 114 ? -12.867 22.641 0.645 1 94 114 LYS A O 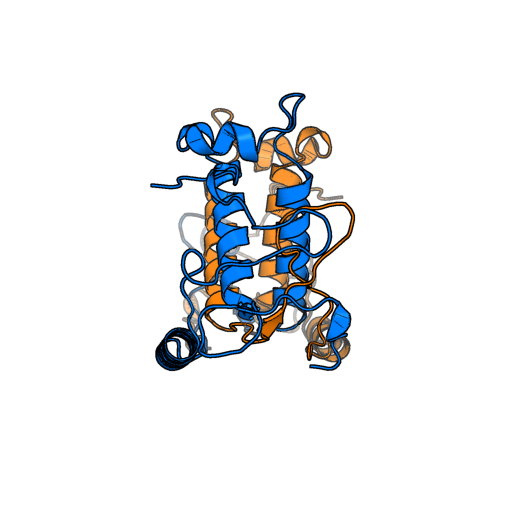1
ATOM 940 N N . GLU A 1 115 ? -14.297 20.984 0.731 1 93.31 115 GLU A N 1
ATOM 941 C CA . GLU A 1 115 ? -15.203 21.672 1.658 1 93.31 115 GLU A CA 1
ATOM 942 C C . GLU A 1 115 ? -14.547 21.859 3.023 1 93.31 115 GLU A C 1
ATOM 944 O O . GLU A 1 115 ? -14.891 22.781 3.76 1 93.31 115 GLU A O 1
ATOM 949 N N . HIS A 1 116 ? -13.602 21.062 3.361 1 92.5 116 HIS A N 1
ATOM 950 C CA . HIS A 1 116 ? -13 21.109 4.688 1 92.5 116 HIS A CA 1
ATOM 951 C C . HIS A 1 116 ? -11.531 21.5 4.613 1 92.5 116 HIS A C 1
ATOM 953 O O . HIS A 1 116 ? -10.805 21.391 5.602 1 92.5 116 HIS A O 1
ATOM 959 N N . TRP A 1 117 ? -11.156 21.953 3.506 1 92 117 TRP A N 1
ATOM 960 C CA . TRP A 1 117 ? -9.766 22.312 3.252 1 92 117 TRP A CA 1
ATOM 961 C C . TRP A 1 117 ? -9.391 23.609 3.965 1 92 117 TRP A C 1
ATOM 963 O O . TRP A 1 117 ? -10.25 24.453 4.195 1 92 117 TRP A O 1
ATOM 973 N N . TYR A 1 118 ? -8.156 23.766 4.367 1 89.75 118 TYR A N 1
ATOM 974 C CA . TYR A 1 118 ? -7.574 25 4.875 1 89.75 118 TYR A CA 1
ATOM 975 C C . TYR A 1 118 ? -6.184 25.234 4.297 1 89.75 118 TYR A C 1
ATOM 977 O O . TYR A 1 118 ? -5.453 24.266 4.027 1 89.75 118 TYR A O 1
ATOM 985 N N . ASP A 1 119 ? -5.836 26.406 4.066 1 88.69 119 ASP A N 1
ATOM 986 C CA . ASP A 1 119 ? -4.496 26.781 3.627 1 88.69 119 ASP A CA 1
ATOM 987 C C . ASP A 1 119 ? -3.514 26.766 4.793 1 88.69 119 ASP A C 1
ATOM 989 O O . ASP A 1 119 ? -3.66 27.547 5.746 1 88.69 119 ASP A O 1
ATOM 993 N N . ILE A 1 120 ? -2.578 25.938 4.652 1 86.75 120 ILE A N 1
ATOM 994 C CA . ILE A 1 120 ? -1.621 25.766 5.738 1 86.75 120 ILE A CA 1
ATOM 995 C C . ILE A 1 120 ? -0.887 27.078 5.996 1 86.75 120 ILE A C 1
ATOM 997 O O . ILE A 1 120 ? -0.505 27.375 7.129 1 86.75 120 ILE A O 1
ATOM 1001 N N . LYS A 1 121 ? -0.655 27.875 5.004 1 84.19 121 LYS A N 1
ATOM 1002 C CA . LYS A 1 121 ? 0.023 29.156 5.156 1 84.19 121 LYS A CA 1
ATOM 1003 C C . LYS A 1 121 ? -0.869 30.172 5.871 1 84.19 121 LYS A C 1
ATOM 1005 O O . LYS A 1 121 ? -0.379 31.016 6.629 1 84.19 121 LYS A O 1
ATOM 1010 N N . GLU A 1 122 ? -2.098 30.016 5.621 1 90.44 122 GLU A N 1
ATOM 1011 C CA . GLU A 1 122 ? -3.047 30.953 6.211 1 90.44 122 GLU A CA 1
ATOM 1012 C C . GLU A 1 122 ? -3.559 30.453 7.559 1 90.44 122 GLU A C 1
ATOM 1014 O O . GLU A 1 122 ? -4.215 31.203 8.297 1 90.44 122 GLU A O 1
ATOM 1019 N N . ALA A 1 123 ? -3.252 29.25 7.891 1 92.38 123 ALA A N 1
ATOM 1020 C CA . ALA A 1 123 ? -3.758 28.641 9.117 1 92.38 123 ALA A CA 1
ATOM 1021 C C . ALA A 1 123 ? -3.098 29.25 10.344 1 92.38 123 ALA A C 1
ATOM 1023 O O . ALA A 1 123 ? -3.615 29.141 11.461 1 92.38 123 ALA A O 1
ATOM 1024 N N . LYS A 1 124 ? -1.872 29.906 10.164 1 92.25 124 LYS A N 1
ATOM 1025 C CA . LYS A 1 124 ? -1.16 30.578 11.25 1 92.25 124 LYS A CA 1
ATOM 1026 C C . LYS A 1 124 ? -1.051 29.672 12.477 1 92.25 124 LYS A C 1
ATOM 1028 O O . LYS A 1 124 ? -1.424 30.062 13.578 1 92.25 124 LYS A O 1
ATOM 1033 N N . LEU A 1 125 ? -0.495 28.484 12.281 1 94.38 125 LEU A N 1
ATOM 1034 C CA . LEU A 1 125 ? -0.349 27.531 13.367 1 94.38 125 LEU A CA 1
ATOM 1035 C C . LEU A 1 125 ? 0.705 27.984 14.367 1 94.38 125 LEU A C 1
ATOM 1037 O O . LEU A 1 125 ? 1.768 28.469 13.977 1 94.38 125 LEU A O 1
ATOM 1041 N N . VAL A 1 126 ? 0.355 27.859 15.648 1 94 126 VAL A N 1
ATOM 1042 C CA . VAL A 1 126 ? 1.251 28.297 16.719 1 94 126 VAL A CA 1
ATOM 1043 C C . VAL A 1 126 ? 1.479 27.172 17.703 1 94 126 VAL A C 1
ATOM 1045 O O . VAL A 1 126 ? 0.551 26.75 18.391 1 94 126 VAL A O 1
ATOM 1048 N N . HIS A 1 127 ? 2.756 26.703 17.75 1 95.06 127 HIS A N 1
ATOM 1049 C CA . HIS A 1 127 ? 3.125 25.719 18.766 1 95.06 127 HIS A CA 1
ATOM 1050 C C . HIS A 1 127 ? 3.135 26.328 20.156 1 95.06 127 HIS A C 1
ATOM 1052 O O . HIS A 1 127 ? 3.6 27.453 20.344 1 95.06 127 HIS A O 1
ATOM 1058 N N . PRO A 1 128 ? 2.711 25.547 21.125 1 93.81 128 PRO A N 1
ATOM 1059 C CA . PRO A 1 128 ? 2.652 26.109 22.469 1 93.81 128 PRO A CA 1
ATOM 1060 C C . PRO A 1 128 ? 4.031 26.5 23 1 93.81 128 PRO A C 1
ATOM 1062 O O . PRO A 1 128 ? 4.16 27.484 23.734 1 93.81 128 PRO A O 1
ATOM 1065 N N . GLN A 1 129 ? 5.055 25.828 22.656 1 94.12 129 GLN A N 1
ATOM 1066 C CA . GLN A 1 129 ? 6.398 26.047 23.188 1 94.12 129 GLN A CA 1
ATOM 1067 C C . GLN A 1 129 ? 7.27 26.797 22.188 1 94.12 129 GLN A C 1
ATOM 1069 O O . GLN A 1 129 ? 8.055 27.672 22.562 1 94.12 129 GLN A O 1
ATOM 1074 N N . TYR A 1 130 ? 7.109 26.562 20.906 1 94.62 130 TYR A N 1
ATOM 1075 C CA . TYR A 1 130 ? 8.07 27.016 19.906 1 94.62 130 TYR A CA 1
ATOM 1076 C C . TYR A 1 130 ? 7.535 28.234 19.156 1 94.62 130 TYR A C 1
ATOM 1078 O O . TYR A 1 130 ? 8.25 28.844 18.375 1 94.62 130 TYR A O 1
ATOM 1086 N N . GLY A 1 131 ? 6.285 28.547 19.328 1 94.62 131 GLY A N 1
ATOM 1087 C CA . GLY A 1 131 ? 5.719 29.688 18.641 1 94.62 131 GLY A CA 1
ATOM 1088 C C . GLY A 1 131 ? 5.238 29.359 17.234 1 94.62 131 GLY A C 1
ATOM 1089 O O . GLY A 1 131 ? 4.895 28.219 16.938 1 94.62 131 GLY A O 1
ATOM 1090 N N . PRO A 1 132 ? 5.168 30.406 16.391 1 93.81 132 PRO A N 1
ATOM 1091 C CA . PRO A 1 132 ? 4.641 30.188 15.039 1 93.81 132 PRO A CA 1
ATOM 1092 C C . PRO A 1 132 ? 5.438 29.156 14.25 1 93.81 132 PRO A C 1
ATOM 1094 O O . PRO A 1 132 ? 6.672 29.141 14.32 1 93.81 132 PRO A O 1
ATOM 1097 N N . VAL A 1 133 ? 4.66 28.297 13.516 1 92.75 133 VAL A N 1
ATOM 1098 C CA . VAL A 1 133 ? 5.301 27.266 12.703 1 92.75 133 VAL A CA 1
ATOM 1099 C C . VAL A 1 133 ? 5.977 27.922 11.492 1 92.75 133 VAL A C 1
ATOM 1101 O O . VAL A 1 133 ? 5.371 28.734 10.797 1 92.75 133 VAL A O 1
ATOM 1104 N N . ASP A 1 134 ? 7.277 27.531 11.336 1 87.81 134 ASP A N 1
ATOM 1105 C CA . ASP A 1 134 ? 8.031 27.953 10.172 1 87.81 134 ASP A CA 1
ATOM 1106 C C . ASP A 1 134 ? 8.086 26.859 9.109 1 87.81 134 ASP A C 1
ATOM 1108 O O . ASP A 1 134 ? 8.797 25.875 9.266 1 87.81 134 ASP A O 1
ATOM 1112 N N . TRP A 1 135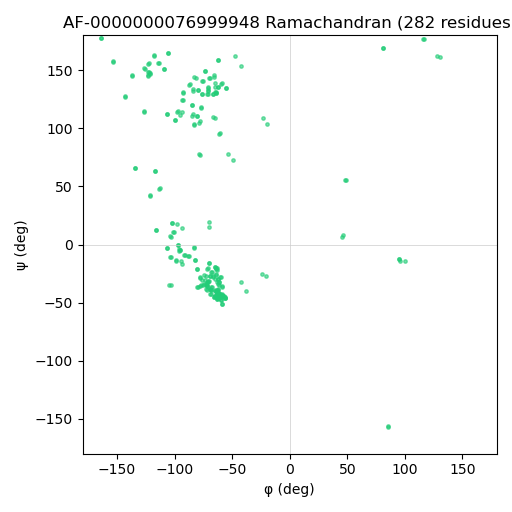 ? 7.359 27.031 8.039 1 83.31 135 TRP A N 1
ATOM 1113 C CA . TRP A 1 135 ? 7.258 26.016 7 1 83.31 135 TRP A CA 1
ATOM 1114 C C . TRP A 1 135 ? 8.445 26.094 6.047 1 83.31 135 TRP A C 1
ATOM 1116 O O . TRP A 1 135 ? 8.625 25.203 5.203 1 83.31 135 TRP A O 1
ATOM 1126 N N . SER A 1 136 ? 9.258 27.109 6.023 1 77.75 136 SER A N 1
ATOM 1127 C CA . SER A 1 136 ? 10.383 27.297 5.109 1 77.75 136 SER A CA 1
ATOM 1128 C C . SER A 1 136 ? 11.461 26.234 5.336 1 77.75 136 SER A C 1
ATOM 1130 O O . SER A 1 136 ? 12.25 25.953 4.438 1 77.75 136 SER A O 1
ATOM 1132 N N . THR A 1 137 ? 11.422 25.625 6.5 1 67.19 137 THR A N 1
ATOM 1133 C CA . THR A 1 137 ? 12.461 24.641 6.824 1 67.19 137 THR A CA 1
ATOM 1134 C C . THR A 1 137 ? 11.984 23.234 6.508 1 67.19 137 THR A C 1
ATOM 1136 O O . THR A 1 137 ? 12.727 22.266 6.715 1 67.19 137 THR A O 1
ATOM 1139 N N . SER A 1 138 ? 10.766 23.031 6.117 1 63.81 138 SER A N 1
ATOM 1140 C CA . SER A 1 138 ? 10.266 21.688 5.801 1 63.81 138 SER A CA 1
ATOM 1141 C C . SER A 1 138 ? 10.875 21.156 4.508 1 63.81 138 SER A C 1
ATOM 1143 O O . SER A 1 138 ? 11.055 21.922 3.547 1 63.81 138 SER A O 1
ATOM 1145 N N . PRO A 1 139 ? 11.312 19.875 4.711 1 56.94 139 PRO A N 1
ATOM 1146 C CA . PRO A 1 139 ? 11.883 19.312 3.482 1 56.94 139 PRO A CA 1
ATOM 1147 C C . PRO A 1 139 ? 10.844 19.156 2.373 1 56.94 139 PRO A C 1
ATOM 1149 O O . PRO A 1 139 ? 9.656 18.953 2.654 1 56.94 139 PRO A O 1
ATOM 1152 N N . GLY A 1 140 ? 11.164 19.469 1.088 1 52.84 140 GLY A N 1
ATOM 1153 C CA . GLY A 1 140 ? 10.352 19.312 -0.111 1 52.84 140 GLY A CA 1
ATOM 1154 C C . GLY A 1 140 ? 10.242 20.578 -0.932 1 52.84 140 GLY A C 1
ATOM 1155 O O . GLY A 1 140 ? 10.719 21.641 -0.515 1 52.84 140 GLY A O 1
ATOM 1156 N N . PRO A 1 141 ? 9.852 20.406 -2.178 1 42.34 141 PRO A N 1
ATOM 1157 C CA . PRO A 1 141 ? 9.789 21.609 -3.02 1 42.34 141 PRO A CA 1
ATOM 1158 C C . PRO A 1 141 ? 8.797 22.641 -2.5 1 42.34 141 PRO A C 1
ATOM 1160 O O . PRO A 1 141 ? 7.648 22.312 -2.195 1 42.34 141 PRO A O 1
ATOM 1163 N N . HIS A 1 142 ? 9.266 23.562 -1.76 1 40.59 142 HIS A N 1
ATOM 1164 C CA . HIS A 1 142 ? 8.445 24.688 -1.321 1 40.59 142 HIS A CA 1
ATOM 1165 C C . HIS A 1 142 ? 8.117 25.609 -2.484 1 40.59 142 HIS A C 1
ATOM 1167 O O . HIS A 1 142 ? 7.566 26.703 -2.283 1 40.59 142 HIS A O 1
ATOM 1173 N N . LYS A 1 143 ? 8.203 25.219 -3.621 1 39.25 143 LYS A N 1
ATOM 1174 C CA . LYS A 1 143 ? 7.883 26.219 -4.641 1 39.25 143 LYS A CA 1
ATOM 1175 C C . LYS A 1 143 ? 6.379 26.281 -4.879 1 39.25 143 LYS A C 1
ATOM 1177 O O . LYS A 1 143 ? 5.691 25.266 -4.855 1 39.25 143 LYS A O 1
ATOM 1182 N N . MET B 1 1 ? -16.25 -16.047 -13.344 1 50.81 1 MET B N 1
ATOM 1183 C CA . MET B 1 1 ? -15.227 -15.016 -13.242 1 50.81 1 MET B CA 1
ATOM 1184 C C . MET B 1 1 ? -14.953 -14.391 -14.609 1 50.81 1 MET B C 1
ATOM 1186 O O . MET B 1 1 ? -14.133 -13.484 -14.727 1 50.81 1 MET B O 1
ATOM 1190 N N . GLY B 1 2 ? -15.898 -14.398 -15.516 1 55.16 2 GLY B N 1
ATOM 1191 C CA . GLY B 1 2 ? -15.766 -13.82 -16.844 1 55.16 2 GLY B CA 1
ATOM 1192 C C . GLY B 1 2 ? -14.461 -14.18 -17.531 1 55.16 2 GLY B C 1
ATOM 1193 O O . GLY B 1 2 ? -13.984 -13.438 -18.391 1 55.16 2 GLY B O 1
ATOM 1194 N N . ARG B 1 3 ? -13.727 -15.016 -16.938 1 64.38 3 ARG B N 1
ATOM 1195 C CA . ARG B 1 3 ? -12.406 -15.367 -17.469 1 64.38 3 ARG B CA 1
ATOM 1196 C C . ARG B 1 3 ? -12.523 -16.406 -18.578 1 64.38 3 ARG B C 1
ATOM 1198 O O . ARG B 1 3 ? -13.5 -17.156 -18.625 1 64.38 3 ARG B O 1
ATOM 1205 N N . ASP B 1 4 ? -11.625 -16.203 -19.547 1 70.5 4 ASP B N 1
ATOM 1206 C CA . ASP B 1 4 ? -11.516 -17.188 -20.609 1 70.5 4 ASP B CA 1
ATOM 1207 C C . ASP B 1 4 ? -11.031 -18.531 -20.094 1 70.5 4 ASP B C 1
ATOM 1209 O O . ASP B 1 4 ? -9.875 -18.672 -19.688 1 70.5 4 ASP B O 1
ATOM 1213 N N . ALA B 1 5 ? -11.844 -19.5 -20.047 1 76.56 5 ALA B N 1
ATOM 1214 C CA . ALA B 1 5 ? -11.578 -20.828 -19.5 1 76.56 5 ALA B CA 1
ATOM 1215 C C . ALA B 1 5 ? -10.484 -21.531 -20.312 1 76.56 5 ALA B C 1
ATOM 1217 O O . ALA B 1 5 ? -9.789 -22.406 -19.781 1 76.56 5 ALA B O 1
ATOM 1218 N N . SER B 1 6 ? -10.344 -21.031 -21.484 1 84.56 6 SER B N 1
ATOM 1219 C CA . SER B 1 6 ? -9.422 -21.75 -22.359 1 84.56 6 SER B CA 1
ATOM 1220 C C . SER B 1 6 ? -7.973 -21.5 -21.953 1 84.56 6 SER B C 1
ATOM 1222 O O . SER B 1 6 ? -7.105 -22.344 -22.188 1 84.56 6 SER B O 1
ATOM 1224 N N . THR B 1 7 ? -7.699 -20.406 -21.344 1 90.31 7 THR B N 1
ATOM 1225 C CA . THR B 1 7 ? -6.316 -20.125 -20.953 1 90.31 7 THR B CA 1
ATOM 1226 C C . THR B 1 7 ? -6.129 -20.281 -19.453 1 90.31 7 THR B C 1
ATOM 1228 O O . THR B 1 7 ? -5.008 -20.188 -18.953 1 90.31 7 THR B O 1
ATOM 1231 N N . ALA B 1 8 ? -7.18 -20.562 -18.781 1 92.88 8 ALA B N 1
ATOM 1232 C CA . ALA B 1 8 ? -7.105 -20.656 -17.328 1 92.88 8 ALA B CA 1
ATOM 1233 C C . ALA B 1 8 ? -6.234 -21.844 -16.891 1 92.88 8 ALA B C 1
ATOM 1235 O O . ALA B 1 8 ? -6.246 -22.891 -17.531 1 92.88 8 ALA B O 1
ATOM 1236 N N . VAL B 1 9 ? -5.551 -21.641 -15.844 1 95.44 9 VAL B N 1
ATOM 1237 C CA . VAL B 1 9 ? -4.672 -22.703 -15.344 1 95.44 9 VAL B CA 1
ATOM 1238 C C . VAL B 1 9 ? -5.469 -23.672 -14.477 1 95.44 9 VAL B C 1
ATOM 1240 O O . VAL B 1 9 ? -5.855 -23.344 -13.352 1 95.44 9 VAL B O 1
ATOM 1243 N N . LYS B 1 10 ? -5.582 -24.797 -15 1 93.25 10 LYS B N 1
ATOM 1244 C CA . LYS B 1 10 ? -6.316 -25.844 -14.297 1 93.25 10 LYS B CA 1
ATOM 1245 C C . LYS B 1 10 ? -5.398 -26.625 -13.344 1 93.25 10 LYS B C 1
ATOM 1247 O O . LYS B 1 10 ? -4.258 -26.938 -13.695 1 93.25 10 LYS B O 1
ATOM 1252 N N . ILE B 1 11 ? -5.957 -26.875 -12.141 1 93.88 11 ILE B N 1
ATOM 1253 C CA . ILE B 1 11 ? -5.234 -27.688 -11.164 1 93.88 11 ILE B CA 1
ATOM 1254 C C . ILE B 1 11 ? -5.477 -29.156 -11.445 1 93.88 11 ILE B C 1
ATOM 1256 O O . ILE B 1 11 ? -6.617 -29.594 -11.633 1 93.88 11 ILE B O 1
ATOM 1260 N N . ASN B 1 12 ? -4.371 -29.938 -11.461 1 92.94 12 ASN B N 1
ATOM 1261 C CA . ASN B 1 12 ? -4.461 -31.359 -11.812 1 92.94 12 ASN B CA 1
ATOM 1262 C C . ASN B 1 12 ? -4.145 -32.25 -10.617 1 92.94 12 ASN B C 1
ATOM 1264 O O . ASN B 1 12 ? -3.359 -33.188 -10.727 1 92.94 12 ASN B O 1
ATOM 1268 N N . ASP B 1 13 ? -4.75 -31.969 -9.484 1 90.19 13 ASP B N 1
ATOM 1269 C CA . ASP B 1 13 ? -4.488 -32.781 -8.297 1 90.19 13 ASP B CA 1
ATOM 1270 C C . ASP B 1 13 ? -5.637 -33.719 -8.016 1 90.19 13 ASP B C 1
ATOM 1272 O O . ASP B 1 13 ? -5.684 -34.375 -6.957 1 90.19 13 ASP B O 1
ATOM 1276 N N . GLY B 1 14 ? -6.637 -33.844 -8.883 1 89.75 14 GLY B N 1
ATOM 1277 C CA . GLY B 1 14 ? -7.754 -34.75 -8.734 1 89.75 14 GLY B CA 1
ATOM 1278 C C . GLY B 1 14 ? -8.977 -34.125 -8.102 1 89.75 14 GLY B C 1
ATOM 1279 O O . GLY B 1 14 ? -10.07 -34.688 -8.133 1 89.75 14 GLY B O 1
ATOM 1280 N N . LYS B 1 15 ? -8.844 -32.969 -7.543 1 88.06 15 LYS B N 1
ATOM 1281 C CA . LYS B 1 15 ? -9.945 -32.312 -6.848 1 88.06 15 LYS B CA 1
ATOM 1282 C C . LYS B 1 15 ? -10.609 -31.266 -7.746 1 88.06 15 LYS B C 1
ATOM 1284 O O . LYS B 1 15 ? -11.727 -30.828 -7.469 1 88.06 15 LYS B O 1
ATOM 1289 N N . GLY B 1 16 ? -9.961 -30.922 -8.82 1 86.5 16 GLY B N 1
ATOM 1290 C CA . GLY B 1 16 ? -10.5 -29.906 -9.711 1 86.5 16 GLY B CA 1
ATOM 1291 C C . GLY B 1 16 ? -10.227 -28.484 -9.242 1 86.5 16 GLY B C 1
ATOM 1292 O O . GLY B 1 16 ? -9.617 -28.281 -8.188 1 86.5 16 GLY B O 1
ATOM 1293 N N . GLY B 1 17 ? -10.516 -27.5 -10.164 1 90.81 17 GLY B N 1
ATOM 1294 C CA . GLY B 1 17 ? -10.344 -26.094 -9.828 1 90.81 17 GLY B CA 1
ATOM 1295 C C . GLY B 1 17 ? -9.289 -25.406 -10.68 1 90.81 17 GLY B C 1
ATOM 1296 O O . GLY B 1 17 ? -8.703 -26.016 -11.57 1 90.81 17 GLY B O 1
ATOM 1297 N N . TYR B 1 18 ? -9.219 -24.156 -10.383 1 93.12 18 TYR B N 1
ATOM 1298 C CA . TYR B 1 18 ? -8.281 -23.312 -11.117 1 93.12 18 TYR B CA 1
ATOM 1299 C C . TYR B 1 18 ? -7.316 -22.625 -10.164 1 93.12 18 TYR B C 1
ATOM 1301 O O . TYR B 1 18 ? -7.68 -22.281 -9.031 1 93.12 18 TYR B O 1
ATOM 1309 N N . ALA B 1 19 ? -6.102 -22.484 -10.688 1 93.56 19 ALA B N 1
ATOM 1310 C CA . ALA B 1 19 ? -5.082 -21.812 -9.883 1 93.56 19 ALA B CA 1
ATOM 1311 C C . ALA B 1 19 ? -5.43 -20.344 -9.68 1 93.56 19 ALA B C 1
ATOM 1313 O O . ALA B 1 19 ? -5.801 -19.641 -10.633 1 93.56 19 ALA B O 1
ATOM 1314 N N . GLY B 1 20 ? -5.375 -19.953 -8.43 1 92.5 20 GLY B N 1
ATOM 1315 C CA . GLY B 1 20 ? -5.645 -18.562 -8.102 1 92.5 20 GLY B CA 1
ATOM 1316 C C . GLY B 1 20 ? -5.18 -18.188 -6.703 1 92.5 20 GLY B C 1
ATOM 1317 O O . GLY B 1 20 ? -4.535 -18.984 -6.02 1 92.5 20 GLY B O 1
ATOM 1318 N N . MET B 1 21 ? -5.344 -16.969 -6.371 1 93.94 21 MET B N 1
ATOM 1319 C CA . MET B 1 21 ? -5.008 -16.438 -5.051 1 93.94 21 MET B CA 1
ATOM 1320 C C . MET B 1 21 ? -5.859 -15.227 -4.715 1 93.94 21 MET B C 1
ATOM 1322 O O . MET B 1 21 ? -6.363 -14.547 -5.609 1 93.94 21 MET B O 1
ATOM 1326 N N . LEU B 1 22 ? -5.965 -14.992 -3.434 1 94.88 22 LEU B N 1
ATOM 1327 C CA . LEU B 1 22 ? -6.602 -13.742 -3.023 1 94.88 22 LEU B CA 1
ATOM 1328 C C . LEU B 1 22 ? -5.66 -12.562 -3.215 1 94.88 22 LEU B C 1
ATOM 1330 O O . LEU B 1 22 ? -4.465 -12.664 -2.926 1 94.88 22 LEU B O 1
ATOM 1334 N N . ASP B 1 23 ? -6.223 -11.492 -3.66 1 95.88 23 ASP B N 1
ATOM 1335 C CA . ASP B 1 23 ? -5.41 -10.336 -4.023 1 95.88 23 ASP B CA 1
ATOM 1336 C C . ASP B 1 23 ? -4.691 -9.758 -2.805 1 95.88 23 ASP B C 1
ATOM 1338 O O . ASP B 1 23 ? -3.609 -9.188 -2.93 1 95.88 23 ASP B O 1
ATOM 1342 N N . ILE B 1 24 ? -5.195 -9.945 -1.609 1 96.75 24 ILE B N 1
ATOM 1343 C CA . ILE B 1 24 ? -4.574 -9.43 -0.392 1 96.75 24 ILE B CA 1
ATOM 1344 C C . ILE B 1 24 ? -3.195 -10.062 -0.212 1 96.75 24 ILE B C 1
ATOM 1346 O O . ILE B 1 24 ? -2.26 -9.406 0.25 1 96.75 24 ILE B O 1
ATOM 1350 N N . PHE B 1 25 ? -3.016 -11.273 -0.598 1 95.69 25 PHE B N 1
ATOM 1351 C CA . PHE B 1 25 ? -1.72 -11.922 -0.446 1 95.69 25 PHE B CA 1
ATOM 1352 C C . PHE B 1 25 ? -0.713 -11.367 -1.444 1 95.69 25 PHE B C 1
ATOM 1354 O O . PHE B 1 25 ? 0.481 -11.281 -1.149 1 95.69 25 PHE B O 1
ATOM 1361 N N . HIS B 1 26 ? -1.207 -11.031 -2.596 1 94.75 26 HIS B N 1
ATOM 1362 C CA . HIS B 1 26 ? -0.345 -10.344 -3.553 1 94.75 26 HIS B CA 1
ATOM 1363 C C . HIS B 1 26 ? 0.116 -9 -3.012 1 94.75 26 HIS B C 1
ATOM 1365 O O . HIS B 1 26 ? 1.291 -8.641 -3.135 1 94.75 26 HIS B O 1
ATOM 1371 N N . HIS B 1 27 ? -0.785 -8.258 -2.426 1 96.56 27 HIS B N 1
ATOM 1372 C CA . HIS B 1 27 ? -0.445 -6.969 -1.844 1 96.56 27 HIS B CA 1
ATOM 1373 C C . HIS B 1 27 ? 0.629 -7.109 -0.771 1 96.56 27 HIS B C 1
ATOM 1375 O O . HIS B 1 27 ? 1.592 -6.34 -0.744 1 96.56 27 HIS B O 1
ATOM 1381 N N . LEU B 1 28 ? 0.468 -8.086 0.059 1 96.44 28 LEU B N 1
ATOM 1382 C CA . LEU B 1 28 ? 1.438 -8.312 1.126 1 96.44 28 LEU B CA 1
ATOM 1383 C C . LEU B 1 28 ? 2.775 -8.773 0.557 1 96.44 28 LEU B C 1
ATOM 1385 O O . LEU B 1 28 ? 3.834 -8.383 1.054 1 96.44 28 LEU B O 1
ATOM 1389 N N . HIS B 1 29 ? 2.729 -9.555 -0.47 1 92.94 29 HIS B N 1
ATOM 1390 C CA . HIS B 1 29 ? 3.945 -9.961 -1.166 1 92.94 29 HIS B CA 1
ATOM 1391 C C . HIS B 1 29 ? 4.68 -8.75 -1.734 1 92.94 29 HIS B C 1
ATOM 1393 O O . HIS B 1 29 ? 5.898 -8.633 -1.585 1 92.94 29 HIS B O 1
ATOM 1399 N N . CYS B 1 30 ? 3.914 -7.895 -2.318 1 93.19 30 CYS B N 1
ATOM 1400 C CA . CYS B 1 30 ? 4.5 -6.688 -2.889 1 93.19 30 CYS B CA 1
ATOM 1401 C C . CYS B 1 30 ? 5.172 -5.848 -1.811 1 93.19 30 CYS B C 1
ATOM 1403 O O . CYS B 1 30 ? 6.285 -5.352 -2.008 1 93.19 30 CYS B O 1
ATOM 1405 N N . LEU B 1 31 ? 4.551 -5.648 -0.69 1 94.5 31 LEU B N 1
ATOM 1406 C CA . LEU B 1 31 ? 5.129 -4.867 0.397 1 94.5 31 LEU B CA 1
ATOM 1407 C C . LEU B 1 31 ? 6.406 -5.523 0.916 1 94.5 31 LEU B C 1
ATOM 1409 O O . LEU B 1 31 ? 7.383 -4.836 1.215 1 94.5 31 LEU B O 1
ATOM 1413 N N . ARG B 1 32 ? 6.406 -6.809 0.986 1 91.56 32 ARG B N 1
ATOM 1414 C CA . ARG B 1 32 ? 7.609 -7.535 1.388 1 91.56 32 ARG B CA 1
ATOM 1415 C C . ARG B 1 32 ? 8.75 -7.289 0.408 1 91.56 32 ARG B C 1
ATOM 1417 O O . ARG B 1 32 ? 9.883 -7.027 0.82 1 91.56 32 ARG B O 1
ATOM 1424 N N . MET B 1 33 ? 8.477 -7.293 -0.835 1 88.19 33 MET B N 1
ATOM 1425 C CA . MET B 1 33 ? 9.508 -7.125 -1.854 1 88.19 33 MET B CA 1
ATOM 1426 C C . MET B 1 33 ? 10.07 -5.707 -1.831 1 88.19 33 MET B C 1
ATOM 1428 O O . MET B 1 33 ? 11.266 -5.504 -2.035 1 88.19 33 MET B O 1
ATOM 1432 N N . ILE B 1 34 ? 9.211 -4.801 -1.604 1 88.44 34 ILE B N 1
ATOM 1433 C CA . ILE B 1 34 ? 9.656 -3.416 -1.476 1 88.44 34 ILE B CA 1
ATOM 1434 C C . ILE B 1 34 ? 10.602 -3.287 -0.283 1 88.44 34 ILE B C 1
ATOM 1436 O O . ILE B 1 34 ? 11.664 -2.662 -0.385 1 88.44 34 ILE B O 1
ATOM 1440 N N . ARG B 1 35 ? 10.234 -3.877 0.845 1 87.81 35 ARG B N 1
ATOM 1441 C CA . ARG B 1 35 ? 11.094 -3.836 2.025 1 87.81 35 ARG B CA 1
ATOM 1442 C C . ARG B 1 35 ? 12.438 -4.484 1.745 1 87.81 35 ARG B C 1
ATOM 1444 O O . ARG B 1 35 ? 13.484 -3.932 2.09 1 87.81 35 ARG B O 1
ATOM 1451 N N . ILE B 1 36 ? 12.398 -5.598 1.112 1 84.75 36 ILE B N 1
ATOM 1452 C CA . ILE B 1 36 ? 13.625 -6.32 0.79 1 84.75 36 ILE B CA 1
ATOM 1453 C C . ILE B 1 36 ? 14.477 -5.488 -0.164 1 84.75 36 ILE B C 1
ATOM 1455 O O . ILE B 1 36 ? 15.703 -5.445 -0.033 1 84.75 36 ILE B O 1
ATOM 1459 N N . GLY B 1 37 ? 13.805 -4.875 -1.058 1 80.12 37 GLY B N 1
ATOM 1460 C CA . GLY B 1 37 ? 14.531 -4.023 -1.984 1 80.12 37 GLY B CA 1
ATOM 1461 C C . GLY B 1 37 ? 15.312 -2.916 -1.295 1 80.12 37 GLY B C 1
ATOM 1462 O O . GLY B 1 37 ? 16.422 -2.584 -1.705 1 80.12 37 GLY B O 1
ATOM 1463 N N . TYR B 1 38 ? 14.734 -2.418 -0.266 1 80.06 38 TYR B N 1
ATOM 1464 C CA . TYR B 1 38 ? 15.391 -1.345 0.469 1 80.06 38 TYR B CA 1
ATOM 1465 C C . TYR B 1 38 ? 16.453 -1.9 1.406 1 80.06 38 TYR B C 1
ATOM 1467 O O . TYR B 1 38 ? 17.344 -1.169 1.845 1 80.06 38 TYR B O 1
ATOM 1475 N N . THR B 1 39 ? 16.375 -3.16 1.771 1 78.31 39 THR B N 1
ATOM 1476 C CA . THR B 1 39 ? 17.312 -3.764 2.709 1 78.31 39 THR B CA 1
ATOM 1477 C C . THR B 1 39 ? 18.031 -4.949 2.068 1 78.31 39 THR B C 1
ATOM 1479 O O . THR B 1 39 ? 18.203 -5.996 2.695 1 78.31 39 THR B O 1
ATOM 1482 N N . LEU B 1 40 ? 18.438 -4.816 0.861 1 74.25 40 LEU B N 1
ATOM 1483 C CA . LEU B 1 40 ? 18.969 -5.934 0.087 1 74.25 40 LEU B CA 1
ATOM 1484 C C . LEU B 1 40 ? 20.234 -6.492 0.737 1 74.25 40 LEU B C 1
ATOM 1486 O O . LEU B 1 40 ? 20.531 -7.684 0.616 1 74.25 40 LEU B O 1
ATOM 1490 N N . ASP B 1 41 ? 20.938 -5.691 1.393 1 76.12 41 ASP B N 1
ATOM 1491 C CA . ASP B 1 41 ? 22.141 -6.145 2.072 1 76.12 41 ASP B CA 1
ATOM 1492 C C . ASP B 1 41 ? 21.812 -7.211 3.117 1 76.12 41 ASP B C 1
ATOM 1494 O O . ASP B 1 41 ? 22.641 -8.078 3.408 1 76.12 41 ASP B O 1
ATOM 1498 N N . LEU B 1 42 ? 20.625 -7.148 3.631 1 79.19 42 LEU B N 1
ATOM 1499 C CA . LEU B 1 42 ? 20.203 -8.102 4.656 1 79.19 42 LEU B CA 1
ATOM 1500 C C . LEU B 1 42 ? 19.609 -9.352 4.027 1 79.19 42 LEU B C 1
ATOM 1502 O O . LEU B 1 42 ? 19.406 -10.359 4.711 1 79.19 42 LEU B O 1
ATOM 1506 N N . TYR B 1 43 ? 19.391 -9.297 2.73 1 77.19 43 TYR B N 1
ATOM 1507 C CA . TYR B 1 43 ? 18.75 -10.406 2.027 1 77.19 43 TYR B CA 1
ATOM 1508 C C . TYR B 1 43 ? 19.5 -10.727 0.733 1 77.19 43 TYR B C 1
ATOM 1510 O O . TYR B 1 43 ? 18.922 -10.641 -0.354 1 77.19 43 TYR B O 1
ATOM 1518 N N . PRO B 1 44 ? 20.656 -11.172 0.848 1 75.5 44 PRO B N 1
ATOM 1519 C CA . PRO B 1 44 ? 21.469 -11.359 -0.355 1 75.5 44 PRO B CA 1
ATOM 1520 C C . PRO B 1 44 ? 20.875 -12.383 -1.315 1 75.5 44 PRO B C 1
ATOM 1522 O O . PRO B 1 44 ? 21.125 -12.328 -2.523 1 75.5 44 PRO B O 1
ATOM 1525 N N . GLU B 1 45 ? 20.047 -13.234 -0.815 1 76.31 45 GLU B N 1
ATOM 1526 C CA . GLU B 1 45 ? 19.453 -14.281 -1.648 1 76.31 45 GLU B CA 1
ATOM 1527 C C . GLU B 1 45 ? 18.453 -13.695 -2.648 1 76.31 45 GLU B C 1
ATOM 1529 O O . GLU B 1 45 ? 18.125 -14.336 -3.65 1 76.31 45 GLU B O 1
ATOM 1534 N N . TYR B 1 46 ? 18.062 -12.461 -2.377 1 74.94 46 TYR B N 1
ATOM 1535 C CA . TYR B 1 46 ? 17.094 -11.836 -3.268 1 74.94 46 TYR B CA 1
ATOM 1536 C C . TYR B 1 46 ? 17.781 -10.969 -4.312 1 74.94 46 TYR B C 1
ATOM 1538 O O . TYR B 1 46 ? 17.141 -10.477 -5.246 1 74.94 46 TYR B O 1
ATOM 1546 N N . GLN B 1 47 ? 19.016 -10.875 -4.199 1 70.62 47 GLN B N 1
ATOM 1547 C CA . GLN B 1 47 ? 19.781 -9.984 -5.066 1 70.62 47 GLN B CA 1
ATOM 1548 C C . GLN B 1 47 ? 19.594 -10.359 -6.535 1 70.62 47 GLN B C 1
ATOM 1550 O O . GLN B 1 47 ? 19.344 -9.484 -7.371 1 70.62 47 GLN B O 1
ATOM 1555 N N . PRO B 1 48 ? 19.641 -11.617 -6.832 1 66.69 48 PRO B N 1
ATOM 1556 C CA . PRO B 1 48 ? 19.484 -11.945 -8.25 1 66.69 48 PRO B CA 1
ATOM 1557 C C . PRO B 1 48 ? 18.094 -11.617 -8.789 1 66.69 48 PRO B C 1
ATOM 1559 O O . PRO B 1 48 ? 17.938 -11.289 -9.969 1 66.69 48 PRO B O 1
ATOM 1562 N N . MET B 1 49 ? 17.141 -11.656 -7.926 1 65.44 49 MET B N 1
ATOM 1563 C CA . MET B 1 49 ? 15.766 -11.414 -8.328 1 65.44 49 MET B CA 1
ATOM 1564 C C . MET B 1 49 ? 15.492 -9.922 -8.469 1 65.44 49 MET B C 1
ATOM 1566 O O . MET B 1 49 ? 14.703 -9.508 -9.328 1 65.44 49 MET B O 1
ATOM 1570 N N . LEU B 1 50 ? 16.078 -9.281 -7.648 1 63.84 50 LEU B N 1
ATOM 1571 C CA . LEU B 1 50 ? 15.766 -7.855 -7.602 1 63.84 50 LEU B CA 1
ATOM 1572 C C . LEU B 1 50 ? 16.75 -7.062 -8.445 1 63.84 50 LEU B C 1
ATOM 1574 O O . LEU B 1 50 ? 16.531 -5.883 -8.727 1 63.84 50 LEU B O 1
ATOM 1578 N N . SER B 1 51 ? 17.875 -7.762 -8.805 1 55.66 51 SER B N 1
ATOM 1579 C CA . SER B 1 51 ? 18.859 -7.094 -9.656 1 55.66 51 SER B CA 1
ATOM 1580 C C . SER B 1 51 ? 18.641 -7.426 -11.125 1 55.66 51 SER B C 1
ATOM 1582 O O . SER B 1 51 ? 18.219 -8.539 -11.461 1 55.66 51 SER B O 1
ATOM 1584 N N . SER B 1 52 ? 18.234 -6.617 -12.039 1 51.41 52 SER B N 1
ATOM 1585 C CA . SER B 1 52 ? 18.234 -6.898 -13.469 1 51.41 52 SER B CA 1
ATOM 1586 C C . SER B 1 52 ? 19.531 -7.598 -13.891 1 51.41 52 SER B C 1
ATOM 1588 O O . SER B 1 52 ? 20.516 -7.59 -13.156 1 51.41 52 SER B O 1
ATOM 1590 N N . GLN B 1 53 ? 19.562 -8.492 -15.102 1 46.62 53 GLN B N 1
ATOM 1591 C CA . GLN B 1 53 ? 20.797 -8.961 -15.742 1 46.62 53 GLN B CA 1
ATOM 1592 C C . GLN B 1 53 ? 21.859 -7.875 -15.742 1 46.62 53 GLN B C 1
ATOM 1594 O O . GLN B 1 53 ? 23.047 -8.164 -15.922 1 46.62 53 GLN B O 1
ATOM 1599 N N . ARG B 1 54 ? 21.656 -6.703 -15.945 1 41.72 54 ARG B N 1
ATOM 1600 C CA . ARG B 1 54 ? 22.672 -5.652 -16.047 1 41.72 54 ARG B CA 1
ATOM 1601 C C . ARG B 1 54 ? 22.891 -4.984 -14.688 1 41.72 54 ARG B C 1
ATOM 1603 O O . ARG B 1 54 ? 23.547 -3.938 -14.609 1 41.72 54 ARG B O 1
ATOM 1610 N N . GLY B 1 55 ? 22.438 -5.5 -13.453 1 43.62 55 GLY B N 1
ATOM 1611 C CA . GLY B 1 55 ? 22.656 -4.973 -12.117 1 43.62 55 GLY B CA 1
ATOM 1612 C C . GLY B 1 55 ? 21.469 -4.195 -11.578 1 43.62 55 GLY B C 1
ATOM 1613 O O . GLY B 1 55 ? 21.5 -3.688 -10.453 1 43.62 55 GLY B O 1
ATOM 1614 N N . GLU B 1 56 ? 20.578 -3.842 -12.297 1 43.78 56 GLU B N 1
ATOM 1615 C CA . GLU B 1 56 ? 19.5 -2.934 -11.914 1 43.78 56 GLU B CA 1
ATOM 1616 C C . GLU B 1 56 ? 18.438 -3.654 -11.094 1 43.78 56 GLU B C 1
ATOM 1618 O O . GLU B 1 56 ? 18.109 -4.809 -11.367 1 43.78 56 GLU B O 1
ATOM 1623 N N . LEU B 1 57 ? 18.266 -3.549 -9.797 1 47.91 57 LEU B N 1
ATOM 1624 C CA . LEU B 1 57 ? 17.062 -3.936 -9.055 1 47.91 57 LEU B CA 1
ATOM 1625 C C . LEU B 1 57 ? 15.859 -4.023 -9.977 1 47.91 57 LEU B C 1
ATOM 1627 O O . LEU B 1 57 ? 15.609 -3.117 -10.773 1 47.91 57 LEU B O 1
ATOM 1631 N N . ILE B 1 58 ? 15.305 -5.117 -10.43 1 52 58 ILE B N 1
ATOM 1632 C CA . ILE B 1 58 ? 14.336 -5.133 -11.523 1 52 58 ILE B CA 1
ATOM 1633 C C . ILE B 1 58 ? 13.242 -4.098 -11.266 1 52 58 ILE B C 1
ATOM 1635 O O . ILE B 1 58 ? 12.445 -4.258 -10.344 1 52 58 ILE B O 1
ATOM 1639 N N . PRO B 1 59 ? 13.508 -2.857 -11.398 1 55.19 59 PRO B N 1
ATOM 1640 C CA . PRO B 1 59 ? 12.539 -1.757 -11.445 1 55.19 59 PRO B CA 1
ATOM 1641 C C . PRO B 1 59 ? 11.133 -2.221 -11.812 1 55.19 59 PRO B C 1
ATOM 1643 O O . PRO B 1 59 ? 10.148 -1.711 -11.273 1 55.19 59 PRO B O 1
ATOM 1646 N N . MET B 1 60 ? 11.141 -3.287 -12.523 1 59.28 60 MET B N 1
ATOM 1647 C CA . MET B 1 60 ? 9.836 -3.701 -13.016 1 59.28 60 MET B CA 1
ATOM 1648 C C . MET B 1 60 ? 8.992 -4.293 -11.891 1 59.28 60 MET B C 1
ATOM 1650 O O . MET B 1 60 ? 7.785 -4.043 -11.812 1 59.28 60 MET B O 1
ATOM 1654 N N . HIS B 1 61 ? 9.852 -4.934 -10.914 1 71 61 HIS B N 1
ATOM 1655 C CA . HIS B 1 61 ? 9.047 -5.535 -9.859 1 71 61 HIS B CA 1
ATOM 1656 C C . HIS B 1 61 ? 8.547 -4.48 -8.875 1 71 61 HIS B C 1
ATOM 1658 O O . HIS B 1 61 ? 7.371 -4.461 -8.516 1 71 61 HIS B O 1
ATOM 1664 N N . ILE B 1 62 ? 9.328 -3.547 -8.656 1 80.44 62 ILE B N 1
ATOM 1665 C CA . ILE B 1 62 ? 8.945 -2.539 -7.668 1 80.44 62 ILE B CA 1
ATOM 1666 C C . ILE B 1 62 ? 7.875 -1.621 -8.25 1 80.44 62 ILE B C 1
ATOM 1668 O O . ILE B 1 62 ? 6.934 -1.235 -7.555 1 80.44 62 ILE B O 1
ATOM 1672 N N . ASP B 1 63 ? 8.062 -1.435 -9.555 1 84.56 63 ASP B N 1
ATOM 1673 C CA . ASP B 1 63 ? 7.059 -0.601 -10.211 1 84.56 63 ASP B CA 1
ATOM 1674 C C . ASP B 1 63 ? 5.688 -1.273 -10.203 1 84.56 63 ASP B C 1
ATOM 1676 O O . ASP B 1 63 ? 4.672 -0.622 -9.953 1 84.56 63 ASP B O 1
ATOM 1680 N N . HIS B 1 64 ? 5.703 -2.523 -10.523 1 88.25 64 HIS B N 1
ATOM 1681 C CA . HIS B 1 64 ? 4.469 -3.295 -10.469 1 88.25 64 HIS B CA 1
ATOM 1682 C C . HIS B 1 64 ? 3.85 -3.258 -9.078 1 88.25 64 HIS B C 1
ATOM 1684 O O . HIS B 1 64 ? 2.637 -3.086 -8.938 1 88.25 64 HIS B O 1
ATOM 1690 N N . CYS B 1 65 ? 4.719 -3.438 -8.102 1 92.19 65 CYS B N 1
ATOM 1691 C CA . CYS B 1 65 ? 4.25 -3.447 -6.719 1 92.19 65 CYS B CA 1
ATOM 1692 C C . CYS B 1 65 ? 3.652 -2.1 -6.336 1 92.19 65 CYS B C 1
ATOM 1694 O O . CYS B 1 65 ? 2.572 -2.041 -5.746 1 92.19 65 CYS B O 1
ATOM 1696 N N . ILE B 1 66 ? 4.301 -0.998 -6.695 1 92.5 66 ILE B N 1
ATOM 1697 C CA . ILE B 1 66 ? 3.822 0.338 -6.355 1 92.5 66 ILE B CA 1
ATOM 1698 C C . ILE B 1 66 ? 2.49 0.604 -7.051 1 92.5 66 ILE B C 1
ATOM 1700 O O . ILE B 1 66 ? 1.558 1.132 -6.441 1 92.5 66 ILE B O 1
ATOM 1704 N N . ASP B 1 67 ? 2.41 0.252 -8.281 1 92.94 67 ASP B N 1
ATOM 1705 C CA . ASP B 1 67 ? 1.182 0.461 -9.039 1 92.94 67 ASP B CA 1
ATOM 1706 C C . ASP B 1 67 ? 0.026 -0.342 -8.445 1 92.94 67 ASP B C 1
ATOM 1708 O O . ASP B 1 67 ? -1.088 0.17 -8.312 1 92.94 67 ASP B O 1
ATOM 1712 N N . GLU B 1 68 ? 0.249 -1.598 -8.141 1 94.12 68 GLU B N 1
ATOM 1713 C CA . GLU B 1 68 ? -0.796 -2.451 -7.582 1 94.12 68 GLU B CA 1
ATOM 1714 C C . GLU B 1 68 ? -1.26 -1.938 -6.223 1 94.12 68 GLU B C 1
ATOM 1716 O O . GLU B 1 68 ? -2.459 -1.916 -5.938 1 94.12 68 GLU B O 1
ATOM 1721 N N . LEU B 1 69 ? -0.329 -1.517 -5.422 1 96.5 69 LEU B N 1
ATOM 1722 C CA . LEU B 1 69 ? -0.677 -0.991 -4.105 1 96.5 69 LEU B CA 1
ATOM 1723 C C . LEU B 1 69 ? -1.428 0.33 -4.227 1 96.5 69 LEU B C 1
ATOM 1725 O O . LEU B 1 69 ? -2.352 0.599 -3.457 1 96.5 69 LEU B O 1
ATOM 1729 N N . ARG B 1 70 ? -1.003 1.199 -5.191 1 96.31 70 ARG B N 1
ATOM 1730 C CA . ARG B 1 70 ? -1.73 2.436 -5.457 1 96.31 70 ARG B CA 1
ATOM 1731 C C . ARG B 1 70 ? -3.189 2.15 -5.801 1 96.31 70 ARG B C 1
ATOM 1733 O O . ARG B 1 70 ? -4.094 2.775 -5.246 1 96.31 70 ARG B O 1
ATOM 1740 N N . GLN B 1 71 ? -3.383 1.182 -6.664 1 94.25 71 GLN B N 1
ATOM 1741 C CA . GLN B 1 71 ? -4.742 0.812 -7.039 1 94.25 71 GLN B CA 1
ATOM 1742 C C . GLN B 1 71 ? -5.527 0.294 -5.836 1 94.25 71 GLN B C 1
ATOM 1744 O O . GLN B 1 71 ? -6.695 0.648 -5.652 1 94.25 71 GLN B O 1
ATOM 1749 N N . ALA B 1 72 ? -4.879 -0.507 -5.059 1 95.5 72 ALA B N 1
ATOM 1750 C CA . ALA B 1 72 ? -5.531 -1.09 -3.891 1 95.5 72 ALA B CA 1
ATOM 1751 C C . ALA B 1 72 ? -6.012 -0.004 -2.932 1 95.5 72 ALA B C 1
ATOM 1753 O O . ALA B 1 72 ? -7.176 0.005 -2.527 1 95.5 72 ALA B O 1
ATOM 1754 N N . VAL B 1 73 ? -5.176 1 -2.59 1 96.12 73 VAL B N 1
ATOM 1755 C CA . VAL B 1 73 ? -5.539 1.986 -1.579 1 96.12 73 VAL B CA 1
ATOM 1756 C C . VAL B 1 73 ? -6.496 3.014 -2.18 1 96.12 73 VAL B C 1
ATOM 1758 O O . VAL B 1 73 ? -7.32 3.594 -1.47 1 96.12 73 VAL B O 1
ATOM 1761 N N . MET B 1 74 ? -6.398 3.234 -3.477 1 95.12 74 MET B N 1
ATOM 1762 C CA . MET B 1 74 ? -7.332 4.164 -4.109 1 95.12 74 MET B CA 1
ATOM 1763 C C . MET B 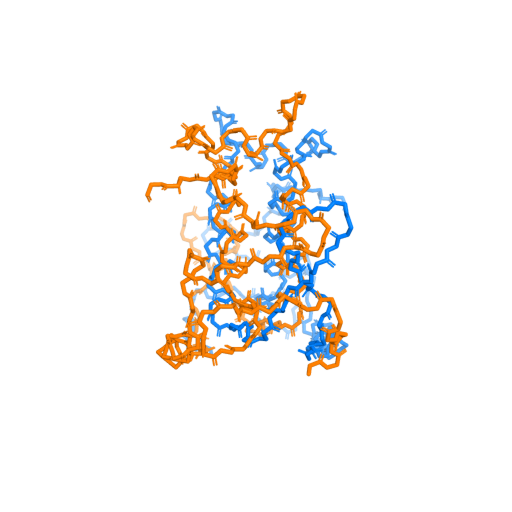1 74 ? -8.727 3.553 -4.203 1 95.12 74 MET B C 1
ATOM 1765 O O . MET B 1 74 ? -9.727 4.254 -4.031 1 95.12 74 MET B O 1
ATOM 1769 N N . CYS B 1 75 ? -8.727 2.246 -4.5 1 94.88 75 CYS B N 1
ATOM 1770 C CA . CYS B 1 75 ? -10.023 1.6 -4.637 1 94.88 75 CYS B CA 1
ATOM 1771 C C . CYS B 1 75 ? -10.695 1.435 -3.279 1 94.88 75 CYS B C 1
ATOM 1773 O O . CYS B 1 75 ? -11.922 1.49 -3.18 1 94.88 75 CYS B O 1
ATOM 1775 N N . ARG B 1 76 ? -10.023 1.188 -2.287 1 94.19 76 ARG B N 1
ATOM 1776 C CA . ARG B 1 76 ? -10.531 1.052 -0.924 1 94.19 76 ARG B CA 1
ATOM 1777 C C . ARG B 1 76 ? -9.945 2.127 -0.014 1 94.19 76 ARG B C 1
ATOM 1779 O O . ARG B 1 76 ? -9.32 1.814 1.003 1 94.19 76 ARG B O 1
ATOM 1786 N N . ALA B 1 77 ? -10.289 3.326 -0.365 1 94.62 77 ALA B N 1
ATOM 1787 C CA . ALA B 1 77 ? -9.688 4.496 0.272 1 94.62 77 ALA B CA 1
ATOM 1788 C C . ALA B 1 77 ? -10.047 4.559 1.754 1 94.62 77 ALA B C 1
ATOM 1790 O O . ALA B 1 77 ? -11.211 4.379 2.125 1 94.62 77 ALA B O 1
ATOM 1791 N N . ASP B 1 78 ? -9.039 4.77 2.584 1 94.56 78 ASP B N 1
ATOM 1792 C CA . ASP B 1 78 ? -9.258 5.039 4.004 1 94.56 78 ASP B CA 1
ATOM 1793 C C . ASP B 1 78 ? -9.625 6.5 4.234 1 94.56 78 ASP B C 1
ATOM 1795 O O . ASP B 1 78 ? -8.766 7.383 4.176 1 94.56 78 ASP B O 1
ATOM 1799 N N . VAL B 1 79 ? -10.875 6.754 4.625 1 93.25 79 VAL B N 1
ATOM 1800 C CA . VAL B 1 79 ? -11.344 8.133 4.75 1 93.25 79 VAL B CA 1
ATOM 1801 C C . VAL B 1 79 ? -11.367 8.539 6.219 1 93.25 79 VAL B C 1
ATOM 1803 O O . VAL B 1 79 ? -12.031 9.508 6.594 1 93.25 79 VAL B O 1
ATOM 1806 N N . THR B 1 80 ? -10.648 7.785 7 1 93.19 80 THR B N 1
ATOM 1807 C CA . THR B 1 80 ? -10.469 8.203 8.383 1 93.19 80 THR B CA 1
ATOM 1808 C C . THR B 1 80 ? -9.742 9.539 8.461 1 93.19 80 THR B C 1
ATOM 1810 O O . THR B 1 80 ? -8.766 9.758 7.746 1 93.19 80 THR B O 1
ATOM 1813 N N . VAL B 1 81 ? -10.195 10.414 9.273 1 92.56 81 VAL B N 1
ATOM 1814 C CA . VAL B 1 81 ? -9.523 11.695 9.477 1 92.56 81 VAL B CA 1
ATOM 1815 C C . VAL B 1 81 ? -8.422 11.547 10.523 1 92.56 81 VAL B C 1
ATOM 1817 O O . VAL B 1 81 ? -8.688 11.141 11.656 1 92.56 81 VAL B O 1
ATOM 1820 N N . LEU B 1 82 ? -7.238 11.852 10.062 1 93.69 82 LEU B N 1
ATOM 1821 C CA . LEU B 1 82 ? -6.105 11.93 10.984 1 93.69 82 LEU B CA 1
ATOM 1822 C C . LEU B 1 82 ? -5.918 13.359 11.484 1 93.69 82 LEU B C 1
ATOM 1824 O O . LEU B 1 82 ? -5.91 14.305 10.695 1 93.69 82 LEU B O 1
ATOM 1828 N N . THR B 1 83 ? -5.789 13.469 12.766 1 93.38 83 THR B N 1
ATOM 1829 C CA . THR B 1 83 ? -5.531 14.789 13.336 1 93.38 83 THR B CA 1
ATOM 1830 C C . THR B 1 83 ? -4.082 14.906 13.789 1 93.38 83 THR B C 1
ATOM 1832 O O . THR B 1 83 ? -3.383 13.898 13.93 1 93.38 83 THR B O 1
ATOM 1835 N N . SER B 1 84 ? -3.701 16.172 14.008 1 93.88 84 SER B N 1
ATOM 1836 C CA . SER B 1 84 ? -2.338 16.438 14.461 1 93.88 84 SER B CA 1
ATOM 1837 C C . SER B 1 84 ? -2.318 16.891 15.914 1 93.88 84 SER B C 1
ATOM 1839 O O . SER B 1 84 ? -3.277 17.516 16.391 1 93.88 84 SER B O 1
ATOM 1841 N N . ASP B 1 85 ? -1.228 16.578 16.531 1 94.75 85 ASP B N 1
ATOM 1842 C CA . ASP B 1 85 ? -0.984 17.016 17.906 1 94.75 85 ASP B CA 1
ATOM 1843 C C . ASP B 1 85 ? 0.311 17.812 18 1 94.75 85 ASP B C 1
ATOM 1845 O O . ASP B 1 85 ? 1.229 17.625 17.203 1 94.75 85 ASP B O 1
ATOM 1849 N N . TRP B 1 86 ? 0.284 18.688 18.875 1 94.75 86 TRP B N 1
ATOM 1850 C CA . TRP B 1 86 ? 1.555 19.266 19.297 1 94.75 86 TRP B CA 1
ATOM 1851 C C . TRP B 1 86 ? 2.314 18.312 20.219 1 94.75 86 TRP B C 1
ATOM 1853 O O . TRP B 1 86 ? 1.735 17.734 21.125 1 94.75 86 TRP B O 1
ATOM 1863 N N . ILE B 1 87 ? 3.578 18.109 19.859 1 93 87 ILE B N 1
ATOM 1864 C CA . ILE B 1 87 ? 4.422 17.312 20.734 1 93 87 ILE B CA 1
ATOM 1865 C C . ILE B 1 87 ? 5.645 18.141 21.156 1 93 87 ILE B C 1
ATOM 1867 O O . ILE B 1 87 ? 6.078 19.031 20.438 1 93 87 ILE B O 1
ATOM 1871 N N . ASP B 1 88 ? 6.25 17.812 22.281 1 91.44 88 ASP B N 1
ATOM 1872 C CA . ASP B 1 88 ? 7.219 18.672 22.969 1 91.44 88 ASP B CA 1
ATOM 1873 C C . ASP B 1 88 ? 8.531 18.734 22.188 1 91.44 88 ASP B C 1
ATOM 1875 O O . ASP B 1 88 ? 9.211 19.766 22.203 1 91.44 88 ASP B O 1
ATOM 1879 N N . TRP B 1 89 ? 8.883 17.672 21.5 1 90 89 TRP B N 1
ATOM 1880 C CA . TRP B 1 89 ? 10.234 17.625 20.953 1 90 89 TRP B CA 1
ATOM 1881 C C . TRP B 1 89 ? 10.227 17.984 19.469 1 90 89 TRP B C 1
ATOM 1883 O O . TRP B 1 89 ? 11.242 17.828 18.781 1 90 89 TRP B O 1
ATOM 1893 N N . HIS B 1 90 ? 9.125 18.484 18.938 1 89.56 90 HIS B N 1
ATOM 1894 C CA . HIS B 1 90 ? 9.016 18.766 17.516 1 89.56 90 HIS B CA 1
ATOM 1895 C C . HIS B 1 90 ? 8.195 20.031 17.266 1 89.56 90 HIS B C 1
ATOM 1897 O O . HIS B 1 90 ? 7.066 20.156 17.766 1 89.56 90 HIS B O 1
ATOM 1903 N N . PRO B 1 91 ? 8.711 21.016 16.5 1 91.44 91 PRO B N 1
ATOM 1904 C CA . PRO B 1 91 ? 8.109 22.359 16.391 1 91.44 91 PRO B CA 1
ATOM 1905 C C . PRO B 1 91 ? 6.973 22.406 15.367 1 91.44 91 PRO B C 1
ATOM 1907 O O . PRO B 1 91 ? 6.352 23.453 15.18 1 91.44 91 PRO B O 1
ATOM 1910 N N . LYS B 1 92 ? 6.715 21.328 14.711 1 90.94 92 LYS B N 1
ATOM 1911 C CA . 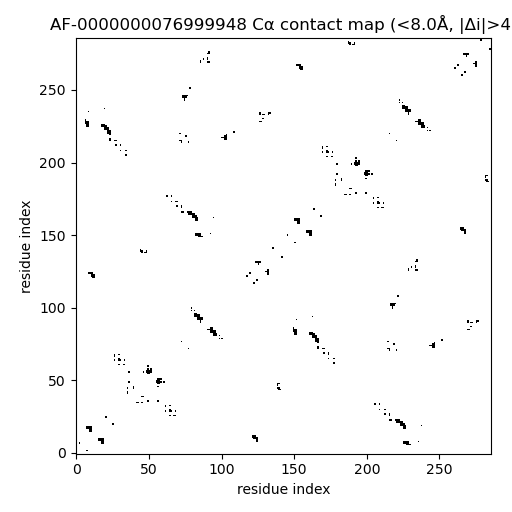LYS B 1 92 ? 5.664 21.281 13.695 1 90.94 92 LYS B CA 1
ATOM 1912 C C . LYS B 1 92 ? 4.57 20.297 14.078 1 90.94 92 LYS B C 1
ATOM 1914 O O . LYS B 1 92 ? 4.77 19.438 14.945 1 90.94 92 LYS B O 1
ATOM 1919 N N . PRO B 1 93 ? 3.344 20.391 13.438 1 92.44 93 PRO B N 1
ATOM 1920 C CA . PRO B 1 93 ? 2.275 19.438 13.742 1 92.44 93 PRO B CA 1
ATOM 1921 C C . PRO B 1 93 ? 2.709 17.984 13.555 1 92.44 93 PRO B C 1
ATOM 1923 O O . PRO B 1 93 ? 3.361 17.656 12.562 1 92.44 93 PRO B O 1
ATOM 1926 N N . TRP B 1 94 ? 2.336 17.219 14.539 1 91.5 94 TRP B N 1
ATOM 1927 C CA . TRP B 1 94 ? 2.631 15.789 14.516 1 91.5 94 TRP B CA 1
ATOM 1928 C C . TRP B 1 94 ? 1.369 14.977 14.242 1 91.5 94 TRP B C 1
ATOM 1930 O O . TRP B 1 94 ? 0.458 14.938 15.07 1 91.5 94 TRP B O 1
ATOM 1940 N N . LEU B 1 95 ? 1.419 14.367 13.031 1 91 95 LEU B N 1
ATOM 1941 C CA . LEU B 1 95 ? 0.248 13.586 12.656 1 91 95 LEU B CA 1
ATOM 1942 C C . LEU B 1 95 ? 0.06 12.398 13.594 1 91 95 LEU B C 1
ATOM 1944 O O . LEU B 1 95 ? 1.026 11.719 13.938 1 91 95 LEU B O 1
ATOM 1948 N N . ASN B 1 96 ? -1.157 12.273 14.078 1 90.25 96 ASN B N 1
ATOM 1949 C CA . ASN B 1 96 ? -1.501 11.188 14.984 1 90.25 96 ASN B CA 1
ATOM 1950 C C . ASN B 1 96 ? -2.158 10.023 14.25 1 90.25 96 ASN B C 1
ATOM 1952 O O . ASN B 1 96 ? -3.289 10.148 13.773 1 90.25 96 ASN B O 1
ATOM 1956 N N . PHE B 1 97 ? -1.479 8.867 14.227 1 87.94 97 PHE B N 1
ATOM 1957 C CA . PHE B 1 97 ? -1.957 7.711 13.477 1 87.94 97 PHE B CA 1
ATOM 1958 C C . PHE B 1 97 ? -2.709 6.746 14.383 1 87.94 97 PHE B C 1
ATOM 1960 O O . PHE B 1 97 ? -3.113 5.668 13.945 1 87.94 97 PHE B O 1
ATOM 1967 N N . ASN B 1 98 ? -2.736 7.203 15.648 1 85.69 98 ASN B N 1
ATOM 1968 C CA . ASN B 1 98 ? -3.465 6.359 16.594 1 85.69 98 ASN B CA 1
ATOM 1969 C C . ASN B 1 98 ? -4.973 6.555 16.469 1 85.69 98 ASN B C 1
ATOM 1971 O O . ASN B 1 98 ? -5.59 7.211 17.312 1 85.69 98 ASN B O 1
ATOM 1975 N N . VAL B 1 99 ? -5.551 6.031 15.555 1 85.31 99 VAL B N 1
ATOM 1976 C CA . VAL B 1 99 ? -6.977 6.133 15.266 1 85.31 99 VAL B CA 1
ATOM 1977 C C . VAL B 1 99 ? -7.578 4.734 15.141 1 85.31 99 VAL B C 1
ATOM 1979 O O . VAL B 1 99 ? -6.875 3.775 14.812 1 85.31 99 VAL B O 1
ATOM 1982 N N . GLU B 1 100 ? -8.852 4.656 15.461 1 83.06 100 GLU B N 1
ATOM 1983 C CA . GLU B 1 100 ? -9.539 3.371 15.375 1 83.06 100 GLU B CA 1
ATOM 1984 C C . GLU B 1 100 ? -9.93 3.053 13.93 1 83.06 100 GLU B C 1
ATOM 1986 O O . GLU B 1 100 ? -10.367 3.936 13.195 1 83.06 100 GLU B O 1
ATOM 1991 N N . HIS B 1 101 ? -9.633 1.854 13.562 1 83.56 101 HIS B N 1
ATOM 1992 C CA . HIS B 1 101 ? -10.039 1.352 12.258 1 83.56 101 HIS B CA 1
ATOM 1993 C C . HIS B 1 101 ? -10.906 0.1 12.391 1 83.56 101 HIS B C 1
ATOM 1995 O O . HIS B 1 101 ? -10.836 -0.596 13.406 1 83.56 101 HIS B O 1
ATOM 2001 N N . GLU B 1 102 ? -11.781 0.018 11.461 1 84.38 102 GLU B N 1
ATOM 2002 C CA . GLU B 1 102 ? -12.469 -1.259 11.305 1 84.38 102 GLU B CA 1
ATOM 2003 C C . GLU B 1 102 ? -11.781 -2.137 10.266 1 84.38 102 GLU B C 1
ATOM 2005 O O . GLU B 1 102 ? -11.562 -1.71 9.133 1 84.38 102 GLU B O 1
ATOM 2010 N N . CYS B 1 103 ? -11.43 -3.344 10.758 1 91.62 103 CYS B N 1
ATOM 2011 C CA . CYS B 1 103 ? -10.688 -4.234 9.875 1 91.62 103 CYS B CA 1
ATOM 2012 C C . CYS B 1 103 ? -11.508 -5.465 9.523 1 91.62 103 CYS B C 1
ATOM 2014 O O . CYS B 1 103 ? -12.438 -5.828 10.25 1 91.62 103 CYS B O 1
ATOM 2016 N N . VAL B 1 104 ? -11.219 -6.078 8.453 1 92.44 104 VAL B N 1
ATOM 2017 C CA . VAL B 1 104 ? -11.805 -7.355 8.07 1 92.44 104 VAL B CA 1
ATOM 2018 C C . VAL B 1 104 ? -11.438 -8.43 9.094 1 92.44 104 VAL B C 1
ATOM 2020 O O . VAL B 1 104 ? -10.5 -8.242 9.883 1 92.44 104 VAL B O 1
ATOM 2023 N N . ASN B 1 105 ? -12.234 -9.484 9.109 1 96.19 105 ASN B N 1
ATOM 2024 C CA . ASN B 1 105 ? -11.953 -10.633 9.969 1 96.19 105 ASN B CA 1
ATOM 2025 C C . ASN B 1 105 ? -10.953 -11.586 9.312 1 96.19 105 ASN B C 1
ATOM 2027 O O . ASN B 1 105 ? -11.328 -12.391 8.461 1 96.19 105 ASN B O 1
ATOM 2031 N N . TRP B 1 106 ? -9.82 -11.57 9.695 1 96.25 106 TRP B N 1
ATOM 2032 C CA . TRP B 1 106 ? -8.742 -12.336 9.086 1 96.25 106 TRP B CA 1
ATOM 2033 C C . TRP B 1 106 ? -8.93 -13.828 9.336 1 96.25 106 TRP B C 1
ATOM 2035 O O . TRP B 1 106 ? -8.438 -14.656 8.57 1 96.25 106 TRP B O 1
ATOM 2045 N N . GLU B 1 107 ? -9.578 -14.164 10.398 1 96.38 107 GLU B N 1
ATOM 2046 C CA . GLU B 1 107 ? -9.891 -15.57 10.617 1 96.38 107 GLU B CA 1
ATOM 2047 C C . GLU B 1 107 ? -10.734 -16.125 9.469 1 96.38 107 GLU B C 1
ATOM 2049 O O . GLU B 1 107 ? -10.508 -17.25 9.023 1 96.38 107 GLU B O 1
ATOM 2054 N N . ASN B 1 108 ? -11.688 -15.312 9.078 1 96.69 108 ASN B N 1
ATOM 2055 C CA . ASN B 1 108 ? -12.523 -15.727 7.961 1 96.69 108 ASN B CA 1
ATOM 2056 C C . ASN B 1 108 ? -11.711 -15.875 6.676 1 96.69 108 ASN B C 1
ATOM 2058 O O . ASN B 1 108 ? -11.922 -16.812 5.91 1 96.69 108 ASN B O 1
ATOM 2062 N N . ILE B 1 109 ? -10.82 -14.977 6.445 1 95.56 109 ILE B N 1
ATOM 2063 C CA . ILE B 1 109 ? -9.984 -15 5.25 1 95.56 109 ILE B CA 1
ATOM 2064 C C . ILE B 1 109 ? -9.094 -16.25 5.266 1 95.56 109 ILE B C 1
ATOM 2066 O O . ILE B 1 109 ? -9.008 -16.969 4.273 1 95.56 109 ILE B O 1
ATOM 2070 N N . PHE B 1 110 ? -8.516 -16.531 6.367 1 95.75 110 PHE B N 1
ATOM 2071 C CA . PHE B 1 110 ? -7.629 -17.672 6.477 1 95.75 110 PHE B CA 1
ATOM 2072 C C . PHE B 1 110 ? -8.414 -18.984 6.355 1 95.75 110 PHE B C 1
ATOM 2074 O O . PHE B 1 110 ? -7.961 -19.922 5.715 1 95.75 110 PHE B O 1
ATOM 2081 N N . ARG B 1 111 ? -9.531 -19.016 7 1 96.06 111 ARG B N 1
ATOM 2082 C CA . ARG B 1 111 ? -10.367 -20.203 6.902 1 96.06 111 ARG B CA 1
ATOM 2083 C C . ARG B 1 111 ? -10.75 -20.484 5.457 1 96.06 111 ARG B C 1
ATOM 2085 O O . ARG B 1 111 ? -10.609 -21.609 4.98 1 96.06 111 ARG B O 1
ATOM 2092 N N . TRP B 1 112 ? -11.266 -19.484 4.801 1 95.69 112 TRP B N 1
ATOM 2093 C CA . TRP B 1 112 ? -11.617 -19.656 3.395 1 95.69 112 TRP B CA 1
ATOM 2094 C C . TRP B 1 112 ? -10.414 -20.109 2.58 1 95.69 112 TRP B C 1
ATOM 2096 O O . TRP B 1 112 ? -10.523 -21.016 1.749 1 95.69 112 TRP B O 1
ATOM 2106 N N . SER B 1 113 ? -9.25 -19.453 2.812 1 94.19 113 SER B N 1
ATOM 2107 C CA . SER B 1 113 ? -8.031 -19.781 2.08 1 94.19 113 SER B CA 1
ATOM 2108 C C . SER B 1 113 ? -7.617 -21.234 2.312 1 94.19 113 SER B C 1
ATOM 2110 O O . SER B 1 113 ? -7.219 -21.922 1.377 1 94.19 113 SER B O 1
ATOM 2112 N N . LYS B 1 114 ? -7.711 -21.609 3.492 1 93.94 114 LYS B N 1
ATOM 2113 C CA . LYS B 1 114 ? -7.352 -22.984 3.83 1 93.94 114 LYS B CA 1
ATOM 2114 C C . LYS B 1 114 ? -8.297 -23.984 3.16 1 93.94 114 LYS B C 1
ATOM 2116 O O . LYS B 1 114 ? -7.863 -25.031 2.688 1 93.94 114 LYS B O 1
ATOM 2121 N N . GLU B 1 115 ? -9.516 -23.672 3.119 1 93.31 115 GLU B N 1
ATOM 2122 C CA . GLU B 1 115 ? -10.523 -24.547 2.518 1 93.31 115 GLU B CA 1
ATOM 2123 C C . GLU B 1 115 ? -10.336 -24.641 1.008 1 93.31 115 GLU B C 1
ATOM 2125 O O . GLU B 1 115 ? -10.734 -25.641 0.394 1 93.31 115 GLU B O 1
ATOM 2130 N N . HIS B 1 116 ? -9.727 -23.703 0.4 1 92.38 116 HIS B N 1
ATOM 2131 C CA . HIS B 1 116 ? -9.602 -23.672 -1.053 1 92.38 116 HIS B CA 1
ATOM 2132 C C . HIS B 1 116 ? -8.141 -23.781 -1.477 1 92.38 116 HIS B C 1
ATOM 2134 O O . HIS B 1 116 ? -7.809 -23.562 -2.646 1 92.38 116 HIS B O 1
ATOM 2140 N N . TRP B 1 117 ? -7.348 -24.125 -0.562 1 91.94 117 TRP B N 1
ATOM 2141 C CA . TRP B 1 117 ? -5.91 -24.203 -0.793 1 91.94 117 TRP B CA 1
ATOM 2142 C C . TRP B 1 117 ? -5.559 -25.422 -1.629 1 91.94 117 TRP B C 1
ATOM 2144 O O . TRP B 1 117 ? -6.27 -26.438 -1.595 1 91.94 117 TRP B O 1
ATOM 2154 N N . TYR B 1 118 ? -4.52 -25.375 -2.418 1 89.88 118 TYR B N 1
ATOM 2155 C CA . TYR B 1 118 ? -3.92 -26.5 -3.127 1 89.88 118 TYR B CA 1
ATOM 2156 C C . TYR B 1 118 ? -2.398 -26.438 -3.047 1 89.88 118 TYR B C 1
ATOM 2158 O O . TYR B 1 118 ? -1.812 -25.359 -3 1 89.88 118 TYR B O 1
ATOM 2166 N N . ASP B 1 119 ? -1.771 -27.531 -2.98 1 88.69 119 ASP B N 1
ATOM 2167 C CA . ASP B 1 119 ? -0.315 -27.641 -3.016 1 88.69 119 ASP B CA 1
ATOM 2168 C C . ASP B 1 119 ? 0.212 -27.469 -4.441 1 88.69 119 ASP B C 1
ATOM 2170 O O . ASP B 1 119 ? -0.091 -28.297 -5.312 1 88.69 119 ASP B O 1
ATOM 2174 N N . ILE B 1 120 ? 0.966 -26.469 -4.586 1 86.69 120 ILE B N 1
ATOM 2175 C CA . ILE B 1 120 ? 1.466 -26.156 -5.918 1 86.69 120 ILE B CA 1
ATOM 2176 C C . ILE B 1 120 ? 2.305 -27.312 -6.445 1 86.69 120 ILE B C 1
ATOM 2178 O O . ILE B 1 120 ? 2.338 -27.562 -7.652 1 86.69 120 ILE B O 1
ATOM 2182 N N . LYS B 1 121 ? 2.99 -28.031 -5.598 1 84.19 121 LYS B N 1
ATOM 2183 C CA . LYS B 1 121 ? 3.807 -29.172 -6.008 1 84.19 121 LYS B CA 1
ATOM 2184 C C . LYS B 1 121 ? 2.932 -30.344 -6.426 1 84.19 121 LYS B C 1
ATOM 2186 O O . LYS B 1 121 ? 3.295 -31.109 -7.324 1 84.19 121 LYS B O 1
ATOM 2191 N N . GLU B 1 122 ? 1.845 -30.406 -5.793 1 90.5 122 GLU B N 1
ATOM 2192 C CA . GLU B 1 122 ? 0.946 -31.531 -6.066 1 90.5 122 GLU B CA 1
ATOM 2193 C C . GLU B 1 122 ? -0.065 -31.172 -7.152 1 90.5 122 GLU B C 1
ATOM 2195 O O . GLU B 1 122 ? -0.779 -32.031 -7.652 1 90.5 122 GLU B O 1
ATOM 2200 N N . ALA B 1 123 ? -0.114 -29.938 -7.52 1 92.44 123 ALA B N 1
ATOM 2201 C CA . ALA B 1 123 ? -1.098 -29.469 -8.492 1 92.44 123 ALA B CA 1
ATOM 2202 C C . ALA B 1 123 ? -0.778 -29.984 -9.891 1 92.44 123 ALA B C 1
ATOM 2204 O O . ALA B 1 123 ? -1.644 -30 -10.766 1 92.44 123 ALA B O 1
ATOM 2205 N N . LYS B 1 124 ? 0.526 -30.406 -10.141 1 92.25 124 LYS B N 1
ATOM 2206 C CA . LYS B 1 124 ? 0.953 -30.953 -11.422 1 92.25 124 LYS B CA 1
ATOM 2207 C C . LYS B 1 124 ? 0.483 -30.094 -12.586 1 92.25 124 LYS B C 1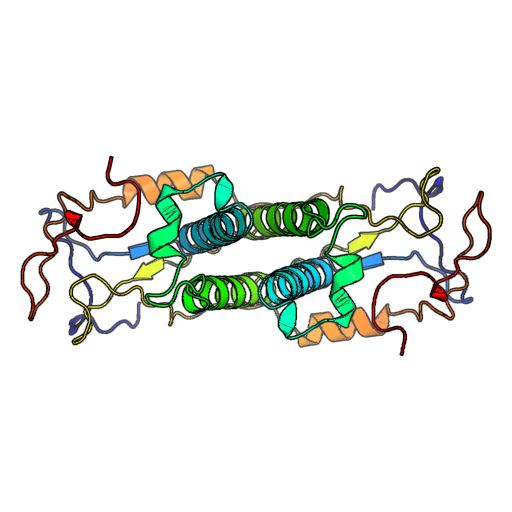
ATOM 2209 O O . LYS B 1 124 ? -0.152 -30.578 -13.523 1 92.25 124 LYS B O 1
ATOM 2214 N N . LEU B 1 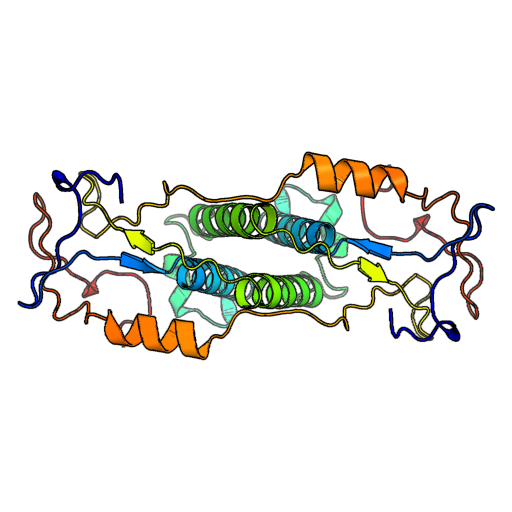125 ? 0.843 -28.812 -12.547 1 94.38 125 LEU B N 1
ATOM 22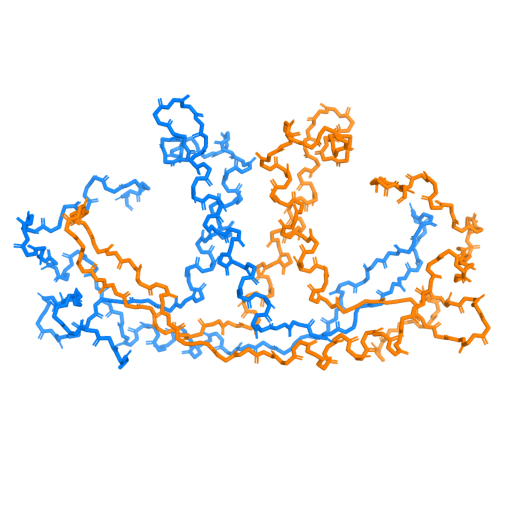15 C CA . LEU B 1 125 ? 0.444 -27.875 -13.586 1 94.38 125 LEU B CA 1
ATOM 2216 C C . LEU B 1 125 ? 1.179 -28.156 -14.891 1 94.38 125 LEU B C 1
ATOM 2218 O O . LEU B 1 125 ? 2.383 -28.422 -14.883 1 94.38 125 LEU B O 1
ATOM 2222 N N . VAL B 1 126 ? 0.421 -28.141 -15.984 1 93.94 126 VAL B N 1
ATOM 2223 C CA . VAL B 1 126 ? 0.986 -28.453 -17.297 1 93.94 126 VAL B CA 1
ATOM 2224 C C . VAL B 1 126 ? 0.659 -27.328 -18.266 1 93.94 126 VAL B C 1
ATOM 2226 O O . VAL B 1 126 ? -0.507 -27.109 -18.609 1 93.94 126 VAL B O 1
ATOM 2229 N N . HIS B 1 127 ? 1.714 -26.641 -18.719 1 95.06 127 HIS B N 1
ATOM 2230 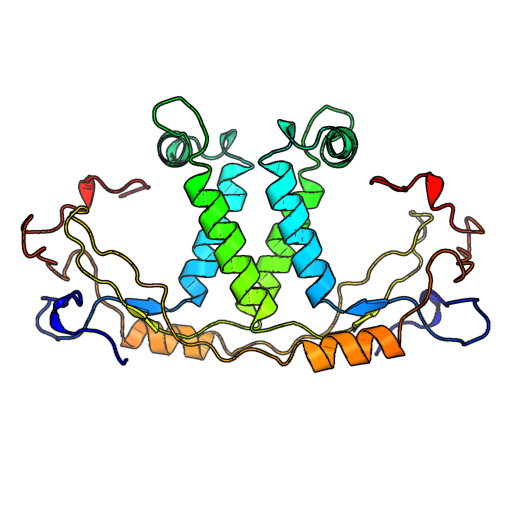C CA . HIS B 1 127 ? 1.54 -25.641 -19.766 1 95.06 127 HIS B CA 1
ATOM 2231 C C . HIS B 1 127 ? 1.201 -26.281 -21.109 1 95.06 127 HIS B C 1
ATOM 2233 O O . HIS B 1 127 ? 1.782 -27.312 -21.469 1 95.06 127 HIS B O 1
ATOM 2239 N N . PRO B 1 128 ? 0.344 -25.609 -21.844 1 93.75 128 PRO B N 1
ATOM 2240 C CA . PRO B 1 128 ? -0.046 -26.234 -23.109 1 93.75 128 PRO B CA 1
ATOM 2241 C C . PRO B 1 128 ? 1.12 -26.359 -24.094 1 93.75 128 PRO B C 1
ATOM 2243 O O . PRO B 1 128 ? 1.186 -27.328 -24.859 1 93.75 128 PRO B O 1
ATOM 2246 N N . GLN B 1 129 ? 2.066 -25.516 -24.078 1 94.06 129 GLN B N 1
ATOM 2247 C CA . GLN B 1 129 ? 3.176 -25.5 -25.031 1 94.06 129 GLN B CA 1
ATOM 2248 C C . GLN B 1 129 ? 4.453 -26.031 -24.391 1 94.06 129 GLN B C 1
ATOM 2250 O O . GLN B 1 129 ? 5.219 -26.75 -25.031 1 94.06 129 GLN B O 1
ATOM 2255 N N . TYR B 1 130 ? 4.676 -25.781 -23.125 1 94.56 130 TYR B N 1
ATOM 2256 C CA . TYR B 1 130 ? 5.977 -26.031 -22.516 1 94.56 130 TYR B CA 1
ATOM 2257 C C . TYR B 1 130 ? 5.957 -27.297 -21.672 1 94.56 130 TYR B C 1
ATOM 2259 O O . TYR B 1 130 ? 7 -27.734 -21.172 1 94.56 130 TYR B O 1
ATOM 2267 N N . GLY B 1 131 ? 4.809 -27.844 -21.422 1 94.56 131 GLY B N 1
ATOM 2268 C CA . GLY B 1 131 ? 4.727 -29.047 -20.609 1 94.56 131 GLY B CA 1
ATOM 2269 C C . GLY B 1 131 ? 4.68 -28.766 -19.125 1 94.56 131 GLY B C 1
ATOM 2270 O O . GLY B 1 131 ? 4.234 -27.703 -18.703 1 94.56 131 GLY B O 1
ATOM 2271 N N . PRO B 1 132 ? 5.094 -29.766 -18.328 1 93.81 132 PRO B N 1
ATOM 2272 C CA . PRO B 1 132 ? 5.008 -29.609 -16.875 1 93.81 132 PRO B CA 1
ATOM 2273 C C . PRO B 1 132 ? 5.816 -28.422 -16.359 1 93.81 132 PRO B C 1
ATOM 2275 O O . PRO B 1 132 ? 6.93 -28.172 -16.844 1 93.81 132 PRO B O 1
ATOM 2278 N N . VAL B 1 133 ? 5.184 -27.703 -15.398 1 92.62 133 VAL B N 1
ATOM 2279 C CA . VAL B 1 133 ? 5.855 -26.547 -14.805 1 92.62 133 VAL B CA 1
ATOM 2280 C C . VAL B 1 133 ? 7 -27.016 -13.914 1 92.62 133 VAL B C 1
ATOM 2282 O O . VAL B 1 133 ? 6.82 -27.906 -13.078 1 92.62 133 VAL B O 1
ATOM 2285 N N . ASP B 1 134 ? 8.18 -26.391 -14.172 1 87.75 134 ASP B N 1
ATOM 2286 C CA . ASP B 1 134 ? 9.352 -26.641 -13.328 1 87.75 134 ASP B CA 1
ATOM 2287 C C . ASP B 1 134 ? 9.539 -25.516 -12.305 1 87.75 134 ASP B C 1
ATOM 2289 O O . ASP B 1 134 ? 9.961 -24.406 -12.656 1 87.75 134 ASP B O 1
ATOM 2293 N N . TRP B 1 135 ? 9.25 -25.797 -11.07 1 83.25 135 TRP B N 1
ATOM 2294 C CA . TRP B 1 135 ? 9.305 -24.781 -10.023 1 83.25 135 TRP B CA 1
ATOM 2295 C C . TRP B 1 135 ? 10.727 -24.594 -9.516 1 83.25 135 TRP B C 1
ATOM 2297 O O . TRP B 1 135 ? 11.008 -23.656 -8.75 1 83.25 135 TRP B O 1
ATOM 2307 N N . SER B 1 136 ? 11.68 -25.438 -9.789 1 77.56 136 SER B N 1
ATOM 2308 C CA . SER B 1 136 ? 13.055 -25.375 -9.305 1 77.56 136 SER B CA 1
ATOM 2309 C C . SER B 1 136 ? 13.781 -24.141 -9.844 1 77.56 136 SER B C 1
ATOM 2311 O O . SER B 1 136 ? 14.75 -23.688 -9.242 1 77.56 136 SER B O 1
ATOM 2313 N N . THR B 1 137 ? 13.258 -23.578 -10.914 1 67 137 THR B N 1
ATOM 2314 C CA . THR B 1 137 ? 13.922 -22.438 -11.523 1 67 137 THR B CA 1
ATOM 2315 C C . THR B 1 137 ? 13.32 -21.125 -11.023 1 67 137 THR B C 1
ATOM 2317 O O . THR B 1 137 ? 13.75 -20.047 -11.43 1 67 137 THR B O 1
ATOM 2320 N N . SER B 1 138 ? 12.281 -21.125 -10.234 1 63.5 138 SER B N 1
ATOM 2321 C CA . SER B 1 138 ? 11.664 -19.906 -9.727 1 63.5 138 SER B CA 1
ATOM 2322 C C . SER B 1 138 ? 12.555 -19.234 -8.688 1 63.5 138 SER B C 1
ATOM 2324 O O . SER B 1 138 ? 13.172 -19.906 -7.863 1 63.5 138 SER B O 1
ATOM 2326 N N . PRO B 1 139 ? 12.656 -17.891 -8.977 1 56.69 139 PRO B N 1
ATOM 2327 C CA . PRO B 1 139 ? 13.469 -17.188 -7.98 1 56.69 139 PRO B CA 1
ATOM 2328 C C . PRO B 1 139 ? 12.836 -17.188 -6.594 1 56.69 139 PRO B C 1
ATOM 2330 O O . PRO B 1 139 ? 11.609 -17.219 -6.469 1 56.69 139 PRO B O 1
ATOM 2333 N N . GLY B 1 140 ? 13.602 -17.453 -5.484 1 52.88 140 GLY B N 1
ATOM 2334 C CA . GLY B 1 140 ? 13.219 -17.422 -4.082 1 52.88 140 GLY B CA 1
ATOM 2335 C C . GLY B 1 140 ? 13.625 -18.672 -3.324 1 52.88 140 GLY B C 1
ATOM 2336 O O . GLY B 1 140 ? 14.133 -19.625 -3.916 1 52.88 140 GLY B O 1
ATOM 2337 N N . PRO B 1 141 ? 13.664 -18.547 -2.02 1 42.34 141 PRO B N 1
ATOM 2338 C CA . PRO B 1 141 ? 14.117 -19.719 -1.256 1 42.34 141 PRO B CA 1
ATOM 2339 C C . PRO B 1 141 ? 13.227 -20.938 -1.469 1 42.34 141 PRO B C 1
ATOM 2341 O O . PRO B 1 141 ? 12 -20.844 -1.358 1 42.34 141 PRO B O 1
ATOM 2344 N N . HIS B 1 142 ? 13.602 -21.781 -2.354 1 40.94 142 HIS B N 1
ATOM 2345 C CA . HIS B 1 142 ? 12.914 -23.062 -2.553 1 40.94 142 HIS B CA 1
ATOM 2346 C C . HIS B 1 142 ? 13.156 -24 -1.385 1 40.94 142 HIS B C 1
ATOM 2348 O O . HIS B 1 142 ? 12.766 -25.172 -1.435 1 40.94 142 HIS B O 1
ATOM 2354 N N . LYS B 1 143 ? 13.602 -23.594 -0.33 1 38.06 143 LYS B N 1
ATOM 2355 C CA . LYS B 1 143 ? 13.812 -24.609 0.689 1 38.06 143 LYS B CA 1
ATOM 2356 C C . LYS B 1 143 ? 12.516 -24.953 1.415 1 38.06 143 LYS B C 1
ATOM 2358 O O . LYS B 1 143 ? 11.719 -24.047 1.714 1 38.06 143 LYS B O 1
#

Solvent-accessible surface area (backbone atoms only — not comparable to full-atom values): 16971 Å² total; per-residue (Å²): 131,94,64,66,70,86,38,42,36,56,36,56,61,83,79,62,59,62,46,62,44,46,43,40,57,53,51,53,49,33,53,50,51,50,52,42,65,76,42,38,87,81,38,62,82,46,43,72,67,37,23,36,100,85,66,45,54,33,58,63,57,53,49,50,34,52,52,53,48,51,50,51,45,58,29,59,52,44,76,53,73,31,40,24,26,62,48,94,92,44,70,54,80,36,78,43,81,88,66,91,75,82,57,60,63,60,67,59,53,49,50,54,48,61,75,69,58,76,54,75,84,57,20,59,42,61,37,93,86,69,35,68,56,69,70,87,75,51,83,62,88,81,119,131,93,62,64,71,85,37,42,34,56,37,55,60,83,79,62,58,65,45,62,45,46,42,38,59,54,51,53,48,34,53,50,50,51,53,42,64,74,40,38,89,81,38,64,82,45,42,72,68,36,23,33,100,88,65,45,54,34,58,64,58,52,48,50,32,52,52,52,48,52,51,52,44,58,30,59,52,44,76,52,76,31,42,23,26,61,49,94,90,46,67,52,79,36,76,44,82,88,66,92,76,83,56,61,64,61,67,58,54,49,51,54,47,61,74,68,58,76,54,75,83,58,20,58,42,62,36,93,86,69,34,68,55,70,70,87,75,50,86,62,88,82,120

Sequence (286 aa):
MGRDASTAVKINDGKGGYAGMLDIFHHLHCLRMIRIGYTLDLYPEYQPMLSSQRGELIPMHIDHCIDELRQAVMCRADVTVLTSDWIDWHPKPWLNFNVEHECVNWENIFRWSKEHWYDIKEAKLVHPQYGPVDWSTSPGPHKMGRDASTAVKINDGKGGYAGMLDIFHHLHCLRMIRIGYTLDLYPEYQPMLSSQRGELIPMHIDHCIDELRQAVMCRADVTVLTSDWIDWHPKPWLNFNVEHECVNWENIFRWSKEHWYDIKEAKLVHPQYGPVDWSTSPGPHK